Protein AF-A0A2R6NPE6-F1 (afdb_monomer_lite)

Secondary structure (DSSP, 8-state):
-HHHHHHTTPPPHHHHHHHHHHHHHHHHTTS-TTSHHHHTS-GGG---TTS-------------TT-HHHHHHHHHTT------TT-GGGSTTSSHHHH-TTTEEEE-----TTSHHHHHHHIIIIIHHHHHHHHH-------EEEEEEEEEEEEEEETTEEEEEEEEEEEEEEE--SSSPEEEEEEEEEEES--HHHHHHHHHHHHHHHHHHHSTTT--EEEEEES-HHHHHHHHS--S-TTHHHHHHHHHHHHHHHHH-TT-EEEEEE--TTSS-HHHHHHHHHHHHGGGSPPPHHHHHHHHHHHHHHHS-PPPPTHHHHHHHTPPPPP-------PPP-

Sequence (342 aa):
MRALNALAGLPPIKERCRHLMNKAALRICKLPDSYPIRAVLPDYWTVNQVSEALPFQSVLFRKPDNTPIRHIERVGRSSNEDFARLHPENQPGDQLLEEFPDRSKFCLLHLPKSKKEEFEHWYENIFVPKLCSLTWGFEGKEGIYIVFIDRSAKKTVRPDKPTRYRSSSSYLILKQSLENNRHVKHATSASGKATSYDAEVMVIAAGIKNAIRACSTDLRELHVFADNQTALQNIVEPGCYSGQMFTLLVIKDLQRFLCESPEHSITLHWCPAHVGIPQNEFIDQLAKSRKDAPLTTGHLRLLLRCQWQTSTKPSTPRQAIWEKAGYARPAASHSHTWQRAH

Foldseek 3Di:
DVVVCVVVVHPDPVVVVVVVLLVVLQCVLADDCPDPLNLPADPVSDPDPPDDSPDPPPPPDPDPCPDSSNSSNVSNVVDPDHFPAVPVCLDPCNFPCNVCVPFEAEALDADDVVPVVRRVCCCVPPVVVVVCCLWQNDDPQWAEKEKEKDKDKDWDDDPPDPIAIKMKIKMWMWGHDNPGTHTQDMDMFTPGRDDRLLNRLQNQLVRLLCCCVSRVVTHQEYEYEDQDSVSSVCLRNPHGDDNSLSSVNSVVSQVVQCLVDVSHHYYYHNDHPPPPPVNNVVRVVVRVVCRPPDGDPVVVVVVVVSVVVVVDDDPDPPVVSCVVSVDDDDPPDDDDDDDDDD

Radius of gyration: 23.86 Å; chains: 1; bounding box: 68×52×70 Å

InterPro domains:
  IPR002156 Ribonuclease H domain [PF00075] (189-289)
  IPR002156 Ribonuclease H domain [PS50879] (158-292)
  IPR012337 Ribonuclease H-like superfamily [SSF53098] (180-293)
  IPR036397 Ribonuclease H superfamily [G3DSA:3.30.420.10] (140-289)

Structure (mmCIF, N/CA/C/O backbone):
data_AF-A0A2R6NPE6-F1
#
_entry.id   AF-A0A2R6NPE6-F1
#
loop_
_atom_site.group_PDB
_atom_site.id
_atom_site.type_symbol
_atom_site.label_atom_id
_atom_site.label_alt_id
_atom_site.label_comp_id
_atom_site.label_asym_id
_atom_site.label_entity_id
_atom_site.label_seq_id
_atom_site.pdbx_PDB_ins_code
_atom_site.Cartn_x
_atom_site.Cartn_y
_atom_site.Cartn_z
_atom_site.occupancy
_atom_site.B_iso_or_equiv
_atom_site.auth_seq_id
_atom_site.auth_comp_id
_atom_site.auth_asym_id
_atom_site.auth_atom_id
_atom_site.pdbx_PDB_model_num
ATOM 1 N N . MET A 1 1 ? 32.049 16.491 -31.472 1.00 50.56 1 MET A N 1
ATOM 2 C CA . MET A 1 1 ? 30.700 16.072 -31.006 1.00 50.56 1 MET A CA 1
ATOM 3 C C . MET A 1 1 ? 30.650 15.371 -29.641 1.00 50.56 1 MET A C 1
ATOM 5 O O . MET A 1 1 ? 29.702 15.625 -28.915 1.00 50.56 1 MET A O 1
ATOM 9 N N . ARG A 1 2 ? 31.607 14.512 -29.236 1.00 48.31 2 ARG A N 1
ATOM 10 C CA . ARG A 1 2 ? 31.536 13.832 -27.915 1.00 48.31 2 ARG A CA 1
ATOM 11 C C . ARG A 1 2 ? 31.674 14.774 -26.704 1.00 48.31 2 ARG A C 1
ATOM 13 O O . ARG A 1 2 ? 30.988 14.561 -25.715 1.00 48.31 2 ARG A O 1
ATOM 20 N N . ALA A 1 3 ? 32.489 15.827 -26.809 1.00 49.50 3 ALA A N 1
ATOM 21 C CA . ALA A 1 3 ? 32.691 16.807 -25.735 1.00 49.50 3 ALA A CA 1
ATOM 22 C C . ALA A 1 3 ? 31.474 17.730 -25.498 1.00 49.50 3 ALA A C 1
ATOM 24 O O . ALA A 1 3 ? 31.191 18.090 -24.362 1.00 49.50 3 ALA A O 1
ATOM 25 N N . LEU A 1 4 ? 30.705 18.048 -26.550 1.00 54.00 4 LEU A N 1
ATOM 26 C CA . LEU A 1 4 ? 29.534 18.933 -26.457 1.00 54.00 4 LEU A CA 1
ATOM 27 C C . LEU A 1 4 ? 28.352 18.264 -25.726 1.00 54.00 4 LEU A C 1
ATOM 29 O O . LEU A 1 4 ? 27.682 18.890 -24.914 1.00 54.00 4 LEU A O 1
ATOM 33 N N . ASN A 1 5 ? 28.133 16.965 -25.967 1.00 50.44 5 ASN A N 1
ATOM 34 C CA . ASN A 1 5 ? 27.053 16.203 -25.324 1.00 50.44 5 ASN A CA 1
ATOM 35 C C . ASN A 1 5 ? 27.277 16.015 -23.814 1.00 50.44 5 ASN A C 1
ATOM 37 O O . ASN A 1 5 ? 26.312 15.977 -23.055 1.00 50.44 5 ASN A O 1
ATOM 41 N N . ALA A 1 6 ? 28.540 15.930 -23.378 1.00 56.75 6 ALA A N 1
ATOM 42 C CA . ALA A 1 6 ? 28.892 15.833 -21.963 1.00 56.75 6 ALA A CA 1
ATOM 43 C C . ALA A 1 6 ? 28.606 17.142 -21.206 1.00 56.75 6 ALA A C 1
ATOM 45 O O . ALA A 1 6 ? 28.092 17.093 -20.093 1.00 56.75 6 ALA A O 1
ATOM 46 N N . LEU A 1 7 ? 28.861 18.298 -21.834 1.00 51.91 7 LEU A N 1
ATOM 47 C CA . LEU A 1 7 ? 28.549 19.623 -21.277 1.00 51.91 7 LEU A CA 1
ATOM 48 C C . LEU A 1 7 ? 27.037 19.883 -21.166 1.00 51.91 7 LEU A C 1
ATOM 50 O O . LEU A 1 7 ? 26.601 20.556 -20.241 1.00 51.91 7 LEU A O 1
ATOM 54 N N . ALA A 1 8 ? 26.232 19.306 -22.063 1.00 61.47 8 ALA A N 1
ATOM 55 C CA . ALA A 1 8 ? 24.771 19.431 -22.052 1.00 61.47 8 ALA A CA 1
ATOM 56 C C . ALA A 1 8 ? 24.053 18.417 -21.133 1.00 61.47 8 ALA A C 1
ATOM 58 O O . ALA A 1 8 ? 22.824 18.384 -21.100 1.00 61.47 8 ALA A O 1
ATOM 59 N N . GLY A 1 9 ? 24.784 17.533 -20.438 1.00 64.88 9 GLY A N 1
ATOM 60 C CA . GLY A 1 9 ? 24.193 16.476 -19.604 1.00 64.88 9 GLY A CA 1
ATOM 61 C C . GLY A 1 9 ? 23.383 15.426 -20.381 1.00 64.88 9 GLY A C 1
ATOM 62 O O . GLY A 1 9 ? 22.657 14.631 -19.781 1.00 64.88 9 GLY A O 1
ATOM 63 N N . LEU A 1 10 ? 23.490 15.397 -21.715 1.00 67.69 10 LEU A N 1
ATOM 64 C CA . LEU A 1 10 ? 22.744 14.469 -22.558 1.00 67.69 10 LEU A CA 1
ATOM 65 C C . LEU A 1 10 ? 23.525 13.156 -22.699 1.00 67.69 10 LEU A C 1
ATOM 67 O O . LEU A 1 10 ? 24.669 13.166 -23.169 1.00 67.69 10 LEU A O 1
ATOM 71 N N . PRO A 1 11 ? 22.932 11.999 -22.344 1.00 70.00 11 PRO A N 1
ATOM 72 C CA . PRO A 1 11 ? 23.608 10.727 -22.533 1.00 70.00 11 PRO A CA 1
ATOM 73 C C . PRO A 1 11 ? 23.899 10.513 -24.027 1.00 70.00 11 PRO A C 1
ATOM 75 O O . PRO A 1 11 ? 23.083 10.903 -24.871 1.00 70.00 11 PRO A O 1
ATOM 78 N N . PRO A 1 12 ? 25.022 9.859 -24.384 1.00 83.62 12 PRO A N 1
ATOM 79 C CA . PRO A 1 12 ? 25.317 9.524 -25.771 1.00 83.62 12 PRO A CA 1
ATOM 80 C C . PRO A 1 12 ? 24.119 8.833 -26.433 1.00 83.62 12 PRO A C 1
ATOM 82 O O . PRO A 1 12 ? 23.502 7.956 -25.827 1.00 83.62 12 PRO A O 1
ATOM 85 N N . ILE A 1 13 ? 23.805 9.186 -27.684 1.00 81.38 13 ILE A N 1
ATOM 86 C CA . ILE A 1 13 ? 22.625 8.671 -28.409 1.00 81.38 13 ILE A CA 1
ATOM 87 C C . ILE A 1 13 ? 22.550 7.140 -28.341 1.00 81.38 13 ILE A C 1
ATOM 89 O O . ILE A 1 13 ? 21.495 6.588 -28.048 1.00 81.38 13 ILE A O 1
ATOM 93 N N . LYS A 1 14 ? 23.689 6.455 -28.501 1.00 78.44 14 LYS A N 1
ATOM 94 C CA . LYS A 1 14 ? 23.793 4.993 -28.384 1.00 78.44 14 LYS A CA 1
ATOM 95 C C . LYS A 1 14 ? 23.287 4.466 -27.036 1.00 78.44 14 LYS A C 1
ATOM 97 O O . LYS A 1 14 ? 22.573 3.468 -26.998 1.00 78.44 14 LYS A O 1
ATOM 102 N N . GLU A 1 15 ? 23.623 5.143 -25.942 1.00 77.94 15 GLU A N 1
ATOM 103 C CA . GLU A 1 15 ? 23.184 4.772 -24.596 1.00 77.94 15 GLU A CA 1
ATOM 104 C C . GLU A 1 15 ? 21.700 5.039 -24.383 1.00 77.94 15 GLU A C 1
ATOM 106 O O . GLU A 1 15 ? 20.990 4.213 -23.807 1.00 77.94 15 GLU A O 1
ATOM 111 N N . ARG A 1 16 ? 21.202 6.151 -24.930 1.00 79.25 16 ARG A N 1
ATOM 112 C CA . ARG A 1 16 ? 19.774 6.466 -24.915 1.00 79.25 16 ARG A CA 1
ATOM 113 C C . ARG A 1 16 ? 18.964 5.436 -25.707 1.00 79.25 16 ARG A C 1
ATOM 115 O O . ARG A 1 16 ? 17.967 4.939 -25.190 1.00 79.25 16 ARG A O 1
ATOM 122 N N . CYS A 1 17 ? 19.404 5.067 -26.909 1.00 80.06 17 CYS A N 1
ATOM 123 C CA . CYS A 1 17 ? 18.775 4.025 -27.722 1.00 80.06 17 CYS A CA 1
ATOM 124 C C . CYS A 1 17 ? 18.785 2.676 -26.997 1.00 80.06 17 CYS A C 1
ATOM 126 O O . CYS A 1 17 ? 17.741 2.040 -26.885 1.00 80.06 17 CYS A O 1
ATOM 128 N N . ARG A 1 18 ? 19.927 2.276 -26.421 1.00 80.38 18 ARG A N 1
ATOM 129 C CA . ARG A 1 18 ? 20.046 1.044 -25.627 1.00 80.38 18 ARG A CA 1
ATOM 130 C C . ARG A 1 18 ? 19.077 1.026 -24.442 1.00 80.38 18 ARG A C 1
ATOM 132 O O . ARG A 1 18 ? 18.396 0.029 -24.218 1.00 80.38 18 ARG A O 1
ATOM 139 N N . HIS A 1 19 ? 18.969 2.136 -23.713 1.00 80.12 19 HIS A N 1
ATOM 140 C CA . HIS A 1 19 ? 18.027 2.285 -22.601 1.00 80.12 19 HIS A CA 1
ATOM 141 C C . HIS A 1 19 ? 16.567 2.175 -23.046 1.00 80.12 19 HIS A C 1
ATOM 143 O O . HIS A 1 19 ? 15.782 1.464 -22.419 1.00 80.12 19 HIS A O 1
ATOM 149 N N . LEU A 1 20 ? 16.197 2.844 -24.142 1.00 82.50 20 LEU A N 1
ATOM 150 C CA . LEU A 1 20 ? 14.846 2.774 -24.702 1.00 82.50 20 LEU A CA 1
ATOM 151 C C . LEU A 1 20 ? 14.508 1.361 -25.194 1.00 82.50 20 LEU A C 1
ATOM 153 O O . LEU A 1 20 ? 13.418 0.874 -24.904 1.00 82.50 20 LEU A O 1
ATOM 157 N N . MET A 1 21 ? 15.449 0.677 -25.852 1.00 82.56 21 MET A N 1
ATOM 158 C CA . MET A 1 21 ? 15.285 -0.715 -26.283 1.00 82.56 21 MET A CA 1
ATOM 159 C C . MET A 1 21 ? 15.105 -1.662 -25.095 1.00 82.56 21 MET A C 1
ATOM 161 O O . MET A 1 21 ? 14.217 -2.509 -25.122 1.00 82.56 21 MET A O 1
ATOM 165 N N . ASN A 1 22 ? 15.888 -1.496 -24.024 1.00 83.31 22 ASN A N 1
ATOM 166 C CA . ASN A 1 22 ? 15.728 -2.293 -22.806 1.00 83.31 22 ASN A CA 1
ATOM 167 C C . ASN A 1 22 ? 14.377 -2.028 -22.129 1.00 83.31 22 ASN A C 1
ATOM 169 O O . ASN A 1 22 ? 13.705 -2.966 -21.710 1.00 83.31 22 ASN A O 1
ATOM 173 N N . LYS A 1 23 ? 13.939 -0.764 -22.064 1.00 81.06 23 LYS A N 1
ATOM 174 C CA . LYS A 1 23 ? 12.603 -0.418 -21.557 1.00 81.06 23 LYS A CA 1
ATOM 175 C C . LYS A 1 23 ? 11.493 -1.044 -22.398 1.00 81.06 23 LYS A C 1
ATOM 177 O O . LYS A 1 23 ? 10.539 -1.558 -21.828 1.00 81.06 23 LYS A O 1
ATOM 182 N N . ALA A 1 24 ? 11.602 -0.995 -23.725 1.00 82.75 24 ALA A N 1
ATOM 183 C CA . ALA A 1 24 ? 10.631 -1.611 -24.624 1.00 82.75 24 ALA A CA 1
ATOM 184 C C . ALA A 1 24 ? 10.582 -3.135 -24.429 1.00 82.75 24 ALA A C 1
ATOM 186 O O . ALA A 1 24 ? 9.497 -3.684 -24.264 1.00 82.75 24 ALA A O 1
ATOM 187 N N . ALA A 1 25 ? 11.743 -3.790 -24.337 1.00 82.62 25 ALA A N 1
ATOM 188 C CA . ALA A 1 25 ? 11.851 -5.222 -24.068 1.00 82.62 25 ALA A CA 1
ATOM 189 C C . ALA A 1 25 ? 11.166 -5.633 -22.757 1.00 82.62 25 ALA A C 1
ATOM 191 O O . ALA A 1 25 ? 10.362 -6.558 -22.748 1.00 82.62 25 ALA A O 1
ATOM 192 N N . LEU A 1 26 ? 11.415 -4.905 -21.665 1.00 78.38 26 LEU A N 1
ATOM 193 C CA . LEU A 1 26 ? 10.784 -5.182 -20.368 1.00 78.38 26 LEU A CA 1
ATOM 194 C C . LEU A 1 26 ? 9.278 -4.875 -20.360 1.00 78.38 26 LEU A C 1
ATOM 196 O O . LEU A 1 26 ? 8.517 -5.511 -19.640 1.00 78.38 26 LEU A O 1
ATOM 200 N N . ARG A 1 27 ? 8.812 -3.912 -21.166 1.00 79.88 27 ARG A N 1
ATOM 201 C CA . ARG A 1 27 ? 7.377 -3.605 -21.297 1.00 79.88 27 ARG A CA 1
ATOM 202 C C . ARG A 1 27 ? 6.605 -4.687 -22.039 1.00 79.88 27 ARG A C 1
ATOM 204 O O . ARG A 1 27 ? 5.402 -4.787 -21.832 1.00 79.88 27 ARG A O 1
ATOM 211 N N . ILE A 1 28 ? 7.265 -5.507 -22.855 1.00 79.25 28 ILE A N 1
ATOM 212 C CA . ILE A 1 28 ? 6.602 -6.616 -23.551 1.00 79.25 28 ILE A CA 1
ATOM 213 C C . ILE A 1 28 ? 6.092 -7.665 -22.559 1.00 79.25 28 ILE A C 1
ATOM 215 O O . ILE A 1 28 ? 5.021 -8.223 -22.783 1.00 79.25 28 ILE A O 1
ATOM 219 N N . CYS A 1 29 ? 6.737 -7.804 -21.393 1.00 74.38 29 CYS A N 1
ATOM 220 C CA . CYS A 1 29 ? 6.212 -8.578 -20.265 1.00 74.38 29 CYS A CA 1
ATOM 221 C C . CYS A 1 29 ? 4.844 -8.080 -19.769 1.00 74.38 29 CYS A C 1
ATOM 223 O O . CYS A 1 29 ? 4.183 -8.799 -19.039 1.00 74.38 29 CYS A O 1
ATOM 225 N N . LYS A 1 30 ? 4.377 -6.884 -20.143 1.00 75.50 30 LYS A N 1
ATOM 226 C CA . LYS A 1 30 ? 3.057 -6.357 -19.756 1.00 75.50 30 LYS A CA 1
ATOM 227 C C . LYS A 1 30 ? 1.990 -6.524 -20.835 1.00 75.50 30 LYS A C 1
ATOM 229 O O . LYS A 1 30 ? 0.816 -6.345 -20.538 1.00 75.50 30 LYS A O 1
ATOM 234 N N . LEU A 1 31 ? 2.364 -6.873 -22.065 1.00 76.12 31 LEU A N 1
ATOM 235 C CA . LEU A 1 31 ? 1.424 -6.991 -23.184 1.00 76.12 31 LEU A CA 1
ATOM 236 C C . LEU A 1 31 ? 0.662 -8.321 -23.121 1.00 76.12 31 LEU A C 1
ATOM 238 O O . LEU A 1 31 ? 1.273 -9.310 -22.720 1.00 76.12 31 LEU A O 1
ATOM 242 N N . PRO A 1 32 ? -0.623 -8.387 -23.520 1.00 72.44 32 PRO A N 1
ATOM 243 C CA . PRO A 1 32 ? -1.382 -9.640 -23.589 1.00 72.44 32 PRO A CA 1
ATOM 244 C C . PRO A 1 32 ? -0.694 -10.714 -24.440 1.00 72.44 32 PRO A C 1
ATOM 246 O O . PRO A 1 32 ? 0.067 -10.392 -25.351 1.00 72.44 32 PRO A O 1
ATOM 249 N N . ASP A 1 33 ? -0.982 -11.987 -24.161 1.00 69.38 33 ASP A N 1
ATOM 250 C CA . ASP A 1 33 ? -0.420 -13.131 -24.899 1.00 69.38 33 ASP A CA 1
ATOM 251 C C . ASP A 1 33 ? -0.782 -13.061 -26.397 1.00 69.38 33 ASP A C 1
ATOM 253 O O . ASP A 1 33 ? 0.041 -13.381 -27.247 1.00 69.38 33 ASP A O 1
ATOM 257 N N . SER A 1 34 ? -1.967 -12.530 -26.723 1.00 68.50 34 SER A N 1
ATOM 258 C CA . SER A 1 34 ? -2.447 -12.303 -28.093 1.00 68.50 34 SER A CA 1
ATOM 259 C C . SER A 1 34 ? -1.783 -11.127 -28.819 1.00 68.50 34 SER A C 1
ATOM 261 O O . SER A 1 34 ? -2.042 -10.905 -30.002 1.00 68.50 34 SER A O 1
ATOM 263 N N . TYR A 1 35 ? -0.942 -10.335 -28.145 1.00 75.31 35 TYR A N 1
ATOM 264 C CA . TYR A 1 35 ? -0.320 -9.174 -28.770 1.00 75.31 35 TYR A CA 1
ATOM 265 C C . TYR A 1 35 ? 0.694 -9.611 -29.845 1.00 75.31 35 TYR A C 1
ATOM 267 O O . TYR A 1 35 ? 1.565 -10.427 -29.535 1.00 75.31 35 TYR A O 1
ATOM 275 N N . PRO A 1 36 ? 0.692 -9.033 -31.066 1.00 74.69 36 PRO A N 1
ATOM 276 C CA . PRO A 1 36 ? 1.498 -9.535 -32.186 1.00 74.69 36 PRO A CA 1
ATOM 277 C C . PRO A 1 36 ? 2.998 -9.663 -31.897 1.00 74.69 36 PRO A C 1
ATOM 279 O O . PRO A 1 36 ? 3.627 -10.640 -32.285 1.00 74.69 36 PRO A O 1
ATOM 282 N N . ILE A 1 37 ? 3.591 -8.710 -31.165 1.00 75.88 37 ILE A N 1
ATOM 283 C CA . ILE A 1 37 ? 5.018 -8.789 -30.803 1.00 75.88 37 ILE A CA 1
ATOM 284 C C . ILE A 1 37 ? 5.284 -9.951 -29.841 1.00 75.88 37 ILE A C 1
ATOM 286 O O . ILE A 1 37 ? 6.346 -10.561 -29.914 1.00 75.88 37 ILE A O 1
ATOM 290 N N . ARG A 1 38 ? 4.336 -10.266 -28.952 1.00 72.31 38 ARG A N 1
ATOM 291 C CA . ARG A 1 38 ? 4.477 -11.354 -27.986 1.00 72.31 38 ARG A CA 1
ATOM 292 C C . ARG A 1 38 ? 4.208 -12.717 -28.619 1.00 72.31 38 ARG A C 1
ATOM 294 O O . ARG A 1 38 ? 4.952 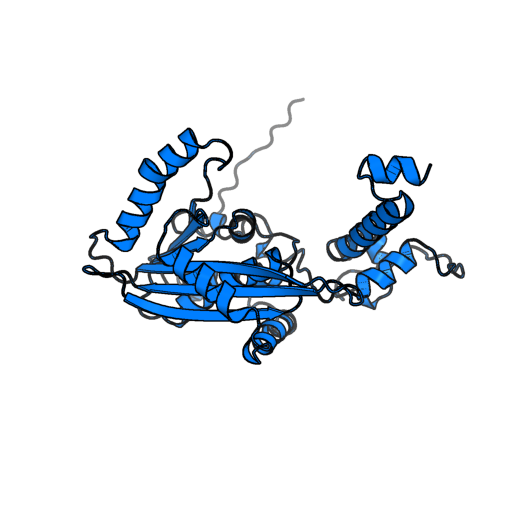-13.642 -28.330 1.00 72.31 38 ARG A O 1
ATOM 301 N N . ALA A 1 39 ? 3.255 -12.800 -29.545 1.00 69.81 39 ALA A N 1
ATOM 302 C CA . ALA A 1 39 ? 2.965 -14.005 -30.323 1.00 69.81 39 ALA A CA 1
ATOM 303 C C . ALA A 1 39 ? 4.146 -14.478 -31.197 1.00 69.81 39 ALA A C 1
ATOM 305 O O . ALA A 1 39 ? 4.232 -15.647 -31.548 1.00 69.81 39 ALA A O 1
ATOM 306 N N . VAL A 1 40 ? 5.070 -13.577 -31.555 1.00 73.44 40 VAL A N 1
ATOM 307 C CA . VAL A 1 40 ? 6.272 -13.899 -32.353 1.00 73.44 40 VAL A CA 1
ATOM 308 C C . VAL A 1 40 ? 7.467 -14.323 -31.477 1.00 73.44 40 VAL A C 1
ATOM 310 O O . VAL A 1 40 ? 8.497 -14.760 -32.004 1.00 73.44 40 VAL A O 1
ATOM 313 N N . LEU A 1 41 ? 7.372 -14.182 -30.149 1.00 74.12 41 LEU A N 1
ATOM 314 C CA . LEU A 1 41 ? 8.407 -14.636 -29.216 1.00 74.12 41 LEU A CA 1
ATOM 315 C C . LEU A 1 41 ? 8.249 -16.139 -28.913 1.00 74.12 41 LEU A C 1
ATOM 317 O O . LEU A 1 41 ? 7.133 -16.642 -28.955 1.00 74.12 41 LEU A O 1
ATOM 321 N N . PRO A 1 42 ? 9.342 -16.867 -28.604 1.00 68.12 42 PRO A N 1
ATOM 322 C CA . PRO A 1 42 ? 9.281 -18.313 -28.357 1.00 68.12 42 PRO A CA 1
ATOM 323 C C . PRO A 1 42 ? 8.392 -18.706 -27.169 1.00 68.12 42 PRO A C 1
ATOM 325 O O . PRO A 1 42 ? 8.280 -17.941 -26.211 1.00 68.12 42 PRO A O 1
ATOM 328 N N . ASP A 1 43 ? 7.891 -19.946 -27.182 1.00 57.44 43 ASP A N 1
ATOM 329 C CA . ASP A 1 43 ? 6.866 -20.510 -26.277 1.00 57.44 43 ASP A CA 1
ATOM 330 C C . ASP A 1 43 ? 7.114 -20.347 -24.766 1.00 57.44 43 ASP A C 1
ATOM 332 O O . ASP A 1 43 ? 6.180 -20.391 -23.972 1.00 57.44 43 ASP A O 1
ATOM 336 N N . TYR A 1 44 ? 8.353 -20.086 -24.339 1.00 55.50 44 TYR A N 1
ATOM 337 C CA . TYR A 1 44 ? 8.669 -19.740 -22.945 1.00 55.50 44 TYR A CA 1
ATOM 338 C C . TYR A 1 44 ? 7.969 -18.448 -22.464 1.00 55.50 44 TYR A C 1
ATOM 340 O O . TYR A 1 44 ? 7.873 -18.195 -21.267 1.00 55.50 44 TYR A O 1
ATOM 348 N N . TRP A 1 45 ? 7.490 -17.610 -23.388 1.00 58.88 45 TRP A N 1
ATOM 349 C CA . TRP A 1 45 ? 6.729 -16.391 -23.100 1.00 58.88 45 TRP A CA 1
ATOM 350 C C . TRP A 1 45 ? 5.222 -16.617 -22.915 1.00 58.88 45 TRP A C 1
ATOM 352 O O . TRP A 1 45 ? 4.511 -15.677 -22.533 1.00 58.88 45 TRP A O 1
ATOM 362 N N . THR A 1 46 ? 4.732 -17.827 -23.181 1.00 52.91 46 THR A N 1
ATOM 363 C CA . THR A 1 46 ? 3.317 -18.203 -23.153 1.00 52.91 46 THR A CA 1
ATOM 364 C C . THR A 1 46 ? 3.018 -18.883 -21.817 1.00 52.91 46 THR A C 1
ATOM 366 O O . THR A 1 46 ? 3.494 -19.983 -21.556 1.00 52.91 46 THR A O 1
ATOM 369 N N . VAL A 1 47 ? 2.248 -18.228 -20.941 1.00 46.00 47 VAL A N 1
ATOM 370 C CA . VAL A 1 47 ? 1.816 -18.823 -19.654 1.00 46.00 47 VAL A CA 1
ATOM 371 C C . VAL A 1 47 ? 0.373 -19.331 -19.738 1.00 46.00 47 VAL A C 1
ATOM 373 O O . VAL A 1 47 ? -0.109 -19.977 -18.814 1.00 46.00 47 VAL A O 1
ATOM 376 N N . ASN A 1 48 ? -0.326 -19.119 -20.857 1.00 40.72 48 ASN A N 1
ATOM 377 C CA . ASN A 1 48 ? -1.706 -19.561 -20.998 1.00 40.72 48 ASN A CA 1
ATOM 378 C C . ASN A 1 48 ? -1.880 -20.547 -22.162 1.00 40.72 48 ASN A C 1
ATOM 380 O O . ASN A 1 48 ? -1.818 -20.160 -23.324 1.00 40.72 48 ASN A O 1
ATOM 384 N N . GLN A 1 49 ? -2.142 -21.818 -21.837 1.00 43.16 49 GLN A N 1
ATOM 385 C CA . GLN A 1 49 ? -2.477 -22.879 -22.804 1.00 43.16 49 GLN A CA 1
ATOM 386 C C . GLN A 1 49 ? -3.871 -22.697 -23.442 1.00 43.16 49 GLN A C 1
ATOM 388 O O . GLN A 1 49 ? -4.258 -23.482 -24.299 1.00 43.16 49 GLN A O 1
ATOM 393 N N . VAL A 1 50 ? -4.638 -21.690 -23.005 1.00 41.38 50 VAL A N 1
ATOM 394 C CA . VAL A 1 50 ? -6.045 -21.478 -23.389 1.00 41.38 50 VAL A CA 1
ATOM 395 C C . VAL A 1 50 ? -6.197 -20.562 -24.614 1.00 41.38 50 VAL A C 1
ATOM 397 O O . VAL A 1 50 ? -7.243 -20.565 -25.255 1.00 41.38 50 VAL A O 1
ATOM 400 N N . SER A 1 51 ? -5.171 -19.787 -24.973 1.00 38.47 51 SER A N 1
ATOM 401 C CA . SER A 1 51 ? -5.217 -18.939 -26.169 1.00 38.47 51 SER A CA 1
ATOM 402 C C . SER A 1 51 ? -4.729 -19.720 -27.386 1.00 38.47 51 SER A C 1
ATOM 404 O O . SER A 1 51 ? -3.572 -20.138 -27.416 1.00 38.47 51 SER A O 1
ATOM 406 N N . GLU A 1 52 ? -5.574 -19.874 -28.409 1.00 42.25 52 GLU A N 1
ATOM 407 C CA . GLU A 1 52 ? -5.137 -20.375 -29.715 1.00 42.25 52 GLU A CA 1
ATOM 408 C C . GLU A 1 52 ? -4.017 -19.472 -30.250 1.00 42.25 52 GLU A C 1
ATOM 410 O O . GLU A 1 52 ? -4.200 -18.269 -30.464 1.00 42.25 52 GLU A O 1
ATOM 415 N N . ALA A 1 53 ? -2.827 -20.048 -30.428 1.00 42.72 53 ALA A N 1
ATOM 416 C CA . ALA A 1 53 ? -1.720 -19.367 -31.072 1.00 42.72 53 ALA A CA 1
ATOM 417 C C . ALA A 1 53 ? -2.112 -19.128 -32.531 1.00 42.72 53 ALA A C 1
ATOM 419 O O . ALA A 1 53 ? -2.021 -20.035 -33.353 1.00 42.72 53 ALA A O 1
ATOM 420 N N . LEU A 1 54 ? -2.572 -17.917 -32.858 1.00 45.06 54 LEU A N 1
ATOM 421 C CA . LEU A 1 54 ? -2.750 -17.523 -34.250 1.00 45.06 54 LEU A CA 1
ATOM 422 C C . LEU A 1 54 ? -1.377 -17.615 -34.924 1.00 45.06 54 LEU A C 1
ATOM 424 O O . LEU A 1 54 ? -0.468 -16.861 -34.551 1.00 45.06 54 LEU A O 1
ATOM 428 N N . PRO A 1 55 ? -1.186 -18.533 -35.887 1.00 40.38 55 PRO A N 1
ATOM 429 C CA . PRO A 1 55 ? 0.099 -18.703 -36.520 1.00 40.38 55 PRO A CA 1
ATOM 430 C C . PRO A 1 55 ? 0.276 -17.531 -37.477 1.00 40.38 55 PRO A C 1
ATOM 432 O O . PRO A 1 55 ? -0.120 -17.579 -38.640 1.00 40.38 55 PRO A O 1
ATOM 435 N N . PHE A 1 56 ? 0.902 -16.452 -37.009 1.00 45.06 56 PHE A N 1
ATOM 436 C CA . PHE A 1 56 ? 1.606 -15.592 -37.946 1.00 45.06 56 PHE A CA 1
ATOM 437 C C . PHE A 1 56 ? 2.626 -16.492 -38.635 1.00 45.06 56 PHE A C 1
ATOM 439 O O . PHE A 1 56 ? 3.501 -17.045 -37.966 1.00 45.06 56 PHE A O 1
ATOM 446 N N . GLN A 1 57 ? 2.474 -16.692 -39.948 1.00 43.97 57 GLN A N 1
ATOM 447 C CA . GLN A 1 57 ? 3.411 -17.465 -40.757 1.00 43.97 57 GLN A CA 1
ATOM 448 C C . GLN A 1 57 ? 4.802 -16.857 -40.583 1.00 43.97 57 GLN A C 1
ATOM 450 O O . GLN A 1 57 ? 5.169 -15.865 -41.215 1.00 43.97 57 GLN A O 1
ATOM 455 N N . SER A 1 58 ? 5.569 -17.421 -39.654 1.00 45.38 58 SER A N 1
ATOM 456 C CA . SER A 1 58 ? 6.938 -17.007 -39.438 1.00 45.38 58 SER A CA 1
ATOM 457 C C . SER A 1 58 ? 7.732 -17.551 -40.614 1.00 45.38 58 SER A C 1
ATOM 459 O O . SER A 1 58 ? 8.055 -18.733 -40.693 1.00 45.38 58 SER A O 1
ATOM 461 N N . VAL A 1 59 ? 7.986 -16.686 -41.593 1.00 45.31 59 VAL A N 1
ATOM 462 C CA . VAL A 1 59 ? 8.911 -17.014 -42.670 1.00 45.31 59 VAL A CA 1
ATOM 463 C C . VAL A 1 59 ? 10.246 -17.322 -41.997 1.00 45.31 59 VAL A C 1
ATOM 465 O O . VAL A 1 59 ? 10.767 -16.500 -41.232 1.00 45.31 59 VAL A O 1
ATOM 468 N N . LEU A 1 60 ? 10.741 -18.541 -42.212 1.00 44.72 60 LEU A N 1
ATOM 469 C CA . LEU A 1 60 ? 11.890 -19.136 -41.534 1.00 44.72 60 LEU A CA 1
ATOM 470 C C . LEU A 1 60 ? 13.203 -18.490 -42.010 1.00 44.72 60 LEU A C 1
ATOM 472 O O . LEU A 1 60 ? 14.097 -19.141 -42.539 1.00 44.72 60 LEU A O 1
ATOM 476 N N . PHE A 1 61 ? 13.336 -17.177 -41.859 1.00 45.97 61 PHE A N 1
ATOM 477 C CA . PHE A 1 61 ? 14.606 -16.505 -42.062 1.00 45.97 61 PHE A CA 1
ATOM 478 C C . PHE A 1 61 ? 15.522 -16.881 -40.898 1.00 45.97 61 PHE A C 1
ATOM 480 O O . PHE A 1 61 ? 15.131 -16.757 -39.734 1.00 45.97 61 PHE A O 1
ATOM 487 N N . ARG A 1 62 ? 16.761 -17.306 -41.186 1.00 47.75 62 ARG A N 1
ATOM 488 C CA . ARG A 1 62 ? 17.838 -17.306 -40.184 1.00 47.75 62 ARG A CA 1
ATOM 489 C C . ARG A 1 62 ? 17.970 -15.871 -39.671 1.00 47.75 62 ARG A C 1
ATOM 491 O O . ARG A 1 62 ? 18.597 -15.032 -40.311 1.00 47.75 62 ARG A O 1
ATOM 498 N N . LYS A 1 63 ? 17.298 -15.562 -38.558 1.00 51.78 63 LYS A N 1
ATOM 499 C CA . LYS A 1 63 ? 17.246 -14.202 -38.019 1.00 51.78 63 LYS A CA 1
ATOM 500 C C . LYS A 1 63 ? 18.656 -13.833 -37.542 1.00 51.78 63 LYS A C 1
ATOM 502 O O . LYS A 1 63 ? 19.196 -14.570 -36.713 1.00 51.78 63 LYS A O 1
ATOM 507 N N . PRO A 1 64 ? 19.256 -12.731 -38.022 1.00 58.47 64 PRO A N 1
ATOM 508 C CA . PRO A 1 64 ? 20.547 -12.279 -37.518 1.00 58.47 64 PRO A CA 1
ATOM 509 C C . PRO A 1 64 ? 20.481 -12.041 -35.999 1.00 58.47 64 PRO A C 1
ATOM 511 O O . PRO A 1 64 ? 19.444 -11.637 -35.461 1.00 58.47 64 PRO A O 1
ATOM 514 N N . ASP A 1 65 ? 21.594 -12.270 -35.297 1.00 58.75 65 ASP A N 1
ATOM 515 C CA . ASP A 1 65 ? 21.677 -12.209 -33.824 1.00 58.75 65 ASP A CA 1
ATOM 516 C C . ASP A 1 65 ? 21.285 -10.855 -33.211 1.00 58.75 65 ASP A C 1
ATOM 518 O O . ASP A 1 65 ? 20.969 -10.773 -32.021 1.00 58.75 65 ASP A O 1
ATOM 522 N N . ASN A 1 66 ? 21.253 -9.806 -34.036 1.00 67.25 66 ASN A N 1
ATOM 523 C CA . ASN A 1 66 ? 21.058 -8.415 -33.635 1.00 67.25 66 ASN A CA 1
ATOM 524 C C . ASN A 1 66 ? 19.681 -7.839 -34.012 1.00 67.25 66 ASN A C 1
ATOM 526 O O . ASN A 1 66 ? 19.522 -6.621 -34.079 1.00 67.25 66 ASN A O 1
ATOM 530 N N . THR A 1 67 ? 18.671 -8.677 -34.267 1.00 79.06 67 THR A N 1
ATOM 531 C CA . THR A 1 67 ? 17.305 -8.165 -34.477 1.00 79.06 67 THR A CA 1
ATOM 532 C C . THR A 1 67 ? 16.702 -7.607 -33.178 1.00 79.06 67 THR A C 1
ATOM 534 O O . THR A 1 67 ? 16.955 -8.153 -32.097 1.00 79.06 67 THR A O 1
ATOM 537 N N . PRO A 1 68 ? 15.837 -6.574 -33.253 1.00 77.56 68 PRO A N 1
ATOM 538 C CA . PRO A 1 68 ? 15.105 -6.071 -32.090 1.00 77.56 68 PRO A CA 1
ATOM 539 C C . PRO A 1 68 ? 14.336 -7.164 -31.338 1.00 77.56 68 PRO A C 1
ATOM 541 O O . PRO A 1 68 ? 14.311 -7.149 -30.114 1.00 77.56 68 PRO A O 1
ATOM 544 N N . ILE A 1 69 ? 13.780 -8.152 -32.050 1.00 78.12 69 ILE A N 1
ATOM 545 C CA . ILE A 1 69 ? 13.032 -9.277 -31.464 1.00 78.12 69 ILE A CA 1
ATOM 546 C C . ILE A 1 69 ? 13.940 -10.179 -30.613 1.00 78.12 69 ILE A C 1
ATOM 548 O O . ILE A 1 69 ? 13.576 -10.505 -29.488 1.00 78.12 69 ILE A O 1
ATOM 552 N N . ARG A 1 70 ? 15.149 -10.529 -31.082 1.00 77.94 70 ARG A N 1
ATOM 553 C CA . ARG A 1 70 ? 16.116 -11.294 -30.266 1.00 77.94 70 ARG A CA 1
ATOM 554 C C . ARG A 1 70 ? 16.628 -10.494 -29.070 1.00 77.94 70 ARG A C 1
ATOM 556 O O . ARG A 1 70 ? 16.879 -11.062 -28.008 1.00 77.94 70 ARG A O 1
ATOM 563 N N . HIS A 1 71 ? 16.784 -9.177 -29.221 1.00 81.69 71 HIS A N 1
ATOM 564 C CA . HIS A 1 71 ? 17.134 -8.299 -28.100 1.00 81.69 71 HIS A CA 1
ATOM 565 C C . HIS A 1 71 ? 16.025 -8.277 -27.043 1.00 81.69 71 HIS A C 1
ATOM 567 O O . HIS A 1 71 ? 16.307 -8.427 -25.856 1.00 81.69 71 HIS A O 1
ATOM 573 N N . ILE A 1 72 ? 14.770 -8.151 -27.483 1.00 82.56 72 ILE A N 1
ATOM 574 C CA . ILE A 1 72 ? 13.577 -8.237 -26.638 1.00 82.56 72 ILE A CA 1
ATOM 575 C C . ILE A 1 72 ? 13.537 -9.567 -25.895 1.00 82.56 72 ILE A C 1
ATOM 577 O O . ILE A 1 72 ? 13.399 -9.570 -24.678 1.00 82.56 72 ILE A O 1
ATOM 581 N N . GLU A 1 73 ? 13.698 -10.680 -26.607 1.00 79.31 73 GLU A N 1
ATOM 582 C CA . GLU A 1 73 ? 13.693 -12.018 -26.026 1.00 79.31 73 GLU A CA 1
ATOM 583 C C . GLU A 1 73 ? 14.766 -12.153 -24.935 1.00 79.31 73 GLU A C 1
ATOM 585 O O . GLU A 1 73 ? 14.478 -12.573 -23.815 1.00 79.31 73 GLU A O 1
ATOM 590 N N . ARG A 1 74 ? 16.003 -11.748 -25.240 1.00 81.19 74 ARG A N 1
ATOM 591 C CA . ARG A 1 74 ? 17.148 -11.853 -24.329 1.00 81.19 74 ARG A CA 1
ATOM 592 C C . ARG A 1 74 ? 16.973 -11.002 -23.076 1.00 81.19 74 ARG A C 1
ATOM 594 O O . ARG A 1 74 ? 17.205 -11.483 -21.972 1.00 81.19 74 ARG A O 1
ATOM 601 N N . VAL A 1 75 ? 16.603 -9.732 -23.244 1.00 80.12 75 VAL A N 1
ATOM 602 C CA . VAL A 1 75 ? 16.428 -8.802 -22.119 1.00 80.12 75 VAL A CA 1
ATOM 603 C C . VAL A 1 75 ? 15.179 -9.157 -21.326 1.00 80.12 75 VAL A C 1
ATOM 605 O O . VAL A 1 75 ? 15.200 -9.148 -20.101 1.00 80.12 75 VAL A O 1
ATOM 608 N N . GLY A 1 76 ? 14.104 -9.518 -22.007 1.00 74.38 76 GLY A N 1
ATOM 609 C CA . GLY A 1 76 ? 12.846 -9.890 -21.394 1.00 74.38 76 GLY A CA 1
ATOM 610 C C . GLY A 1 76 ? 12.945 -11.122 -20.489 1.00 74.38 76 GLY A C 1
ATOM 611 O O . GLY A 1 76 ? 12.432 -11.088 -19.376 1.00 74.38 76 GLY A O 1
ATOM 612 N N . ARG A 1 77 ? 13.727 -12.139 -20.888 1.00 72.75 77 ARG A N 1
ATOM 613 C CA . ARG A 1 77 ? 14.052 -13.316 -20.051 1.00 72.75 77 ARG A CA 1
ATOM 614 C C . ARG A 1 77 ? 14.769 -12.974 -18.740 1.00 72.75 77 ARG A C 1
ATOM 616 O O . ARG A 1 77 ? 14.822 -13.811 -17.849 1.00 72.75 77 ARG A O 1
ATOM 623 N N . SER A 1 78 ? 15.360 -11.782 -18.619 1.00 70.56 78 SER A N 1
ATOM 624 C CA . SER A 1 78 ? 15.997 -11.355 -17.365 1.00 70.56 78 SER A CA 1
ATOM 625 C C . SER A 1 78 ? 14.994 -10.871 -16.311 1.00 70.56 78 SER A C 1
ATOM 627 O O . SER A 1 78 ? 15.368 -10.716 -15.147 1.00 70.56 78 SER A O 1
ATOM 629 N N . SER A 1 79 ? 13.734 -10.640 -16.700 1.00 70.81 79 SER A N 1
ATOM 630 C CA . SER A 1 79 ? 12.647 -10.350 -15.769 1.00 70.81 79 SER A CA 1
ATOM 631 C C . SER A 1 79 ? 12.090 -11.650 -15.197 1.00 70.81 79 SER A C 1
ATOM 633 O O . SER A 1 79 ? 11.615 -12.501 -15.940 1.00 70.81 79 SER A O 1
ATOM 635 N N . ASN A 1 80 ? 12.099 -11.771 -13.870 1.00 67.62 80 ASN A N 1
ATOM 636 C CA . ASN A 1 80 ? 11.446 -12.869 -13.143 1.00 67.62 80 ASN A CA 1
ATOM 637 C C . ASN A 1 80 ? 10.039 -12.489 -12.654 1.00 67.62 80 ASN A C 1
ATOM 639 O O . ASN A 1 80 ? 9.443 -13.209 -11.854 1.00 67.62 80 ASN A O 1
ATOM 643 N N . GLU A 1 81 ? 9.554 -11.317 -13.055 1.00 69.19 81 GLU A N 1
ATOM 644 C CA . GLU A 1 81 ? 8.249 -10.816 -12.657 1.00 69.19 81 GLU A CA 1
ATOM 645 C C . GLU A 1 81 ? 7.155 -11.341 -13.587 1.00 69.19 81 GLU A C 1
ATOM 647 O O . GLU A 1 81 ? 7.297 -11.288 -14.811 1.00 69.19 81 GLU A O 1
ATOM 652 N N . ASP A 1 82 ? 6.069 -11.818 -12.983 1.00 70.62 82 ASP A N 1
ATOM 653 C CA . ASP A 1 82 ? 4.870 -12.270 -13.679 1.00 70.62 82 ASP A CA 1
ATOM 654 C C . ASP A 1 82 ? 3.737 -11.250 -13.505 1.00 70.62 82 ASP A C 1
ATOM 656 O O . ASP A 1 82 ? 3.562 -10.674 -12.427 1.00 70.62 82 ASP A O 1
ATOM 660 N N . PHE A 1 83 ? 2.972 -11.035 -14.575 1.00 74.50 83 PHE A N 1
ATOM 661 C CA . PHE A 1 83 ? 1.914 -10.031 -14.644 1.00 74.50 83 PHE A CA 1
ATOM 662 C C . PHE A 1 83 ? 0.577 -10.694 -14.968 1.00 74.50 83 PHE A C 1
ATOM 664 O O . PHE A 1 83 ? 0.325 -11.121 -16.102 1.00 74.50 83 PHE A O 1
ATOM 671 N N . ALA A 1 84 ? -0.321 -10.716 -13.985 1.00 74.81 84 ALA A N 1
ATOM 672 C CA . ALA A 1 84 ? -1.674 -11.230 -14.141 1.00 74.81 84 ALA A CA 1
ATOM 673 C C . ALA A 1 84 ? -2.570 -10.146 -14.766 1.00 74.81 84 ALA A C 1
ATOM 675 O O . ALA A 1 84 ? -3.286 -9.421 -14.083 1.00 74.81 84 ALA A O 1
ATOM 676 N N . ARG A 1 85 ? -2.489 -9.990 -16.091 1.00 70.31 85 ARG A N 1
ATOM 677 C CA . ARG A 1 85 ? -3.134 -8.886 -16.838 1.00 70.31 85 ARG A CA 1
ATOM 678 C C . ARG A 1 85 ? -4.655 -8.915 -16.751 1.00 70.31 85 ARG A C 1
ATOM 680 O O . ARG A 1 85 ? -5.267 -7.908 -16.426 1.00 70.31 85 ARG A O 1
ATOM 687 N N . LEU A 1 86 ? -5.232 -10.087 -17.004 1.00 71.75 86 LEU A N 1
ATOM 688 C CA . LEU A 1 86 ? -6.675 -10.337 -16.975 1.00 71.75 86 LEU A CA 1
ATOM 689 C C . LEU A 1 86 ? -7.145 -10.815 -15.595 1.00 71.75 86 LEU A C 1
ATOM 691 O O . LEU A 1 86 ? -8.156 -11.505 -15.497 1.00 71.75 86 LEU A O 1
ATOM 695 N N . HIS A 1 87 ? -6.382 -10.515 -14.538 1.00 76.25 87 HIS A N 1
ATOM 696 C CA . HIS A 1 87 ? -6.790 -10.878 -13.189 1.00 76.25 87 HIS A CA 1
ATOM 697 C C . HIS A 1 87 ? -8.154 -10.238 -12.886 1.00 76.25 87 HIS A C 1
ATOM 699 O O . HIS A 1 87 ? -8.315 -9.059 -13.207 1.00 76.25 87 HIS A O 1
ATOM 705 N N . PRO A 1 88 ? -9.111 -10.968 -12.284 1.00 74.25 88 PRO A N 1
ATOM 706 C CA . PRO A 1 88 ? -10.446 -10.438 -12.002 1.00 74.25 88 PRO A CA 1
ATOM 707 C C . PRO A 1 88 ? -10.408 -9.108 -11.244 1.00 74.25 88 PRO A C 1
ATOM 709 O O . PRO A 1 88 ? -11.074 -8.168 -11.635 1.00 74.25 88 PRO A O 1
ATOM 712 N N . GLU A 1 89 ? -9.511 -8.981 -10.265 1.00 77.81 89 GLU A N 1
ATOM 713 C CA . GLU A 1 89 ? -9.321 -7.740 -9.487 1.00 77.81 89 GLU A CA 1
ATOM 714 C C . GLU A 1 89 ? -8.894 -6.514 -10.318 1.00 77.81 89 GLU A C 1
ATOM 716 O O . GLU A 1 89 ? -9.019 -5.393 -9.847 1.00 77.81 89 GLU A O 1
ATOM 721 N N . ASN A 1 90 ? -8.374 -6.698 -11.539 1.00 74.19 90 ASN A N 1
ATOM 722 C CA . ASN A 1 90 ? -8.056 -5.585 -12.444 1.00 74.19 90 ASN A CA 1
ATOM 723 C C . ASN A 1 90 ? -9.250 -5.191 -13.335 1.00 74.19 90 ASN A C 1
ATOM 725 O O . ASN A 1 90 ? -9.121 -4.275 -14.149 1.00 74.19 90 ASN A O 1
ATOM 729 N N . GLN A 1 91 ? -10.368 -5.921 -13.279 1.00 72.25 91 GLN A N 1
ATOM 730 C CA . GLN A 1 91 ? -11.546 -5.630 -14.089 1.00 72.25 91 GLN A CA 1
ATOM 731 C C . GLN A 1 91 ? -12.381 -4.531 -13.416 1.00 72.25 91 GLN A C 1
ATOM 733 O O . GLN A 1 91 ? -12.561 -4.568 -12.197 1.00 72.25 91 GLN A O 1
ATOM 738 N N . PRO A 1 92 ? -12.909 -3.559 -14.182 1.00 70.38 92 PRO A N 1
ATOM 739 C CA . PRO A 1 92 ? -13.938 -2.654 -13.673 1.00 70.38 92 PRO A CA 1
ATOM 740 C C . PRO A 1 92 ? -15.111 -3.460 -13.094 1.00 70.38 92 PRO A C 1
ATOM 742 O O . PRO A 1 92 ? -15.492 -4.478 -13.675 1.00 70.38 92 PRO A O 1
ATOM 745 N N . GLY A 1 93 ? -15.668 -3.034 -11.965 1.00 66.88 93 GLY A N 1
ATOM 746 C CA . GLY A 1 93 ? -16.722 -3.747 -11.228 1.00 66.88 93 GLY A CA 1
ATOM 747 C C . GLY A 1 93 ? -16.220 -4.632 -10.087 1.00 66.88 93 GLY A C 1
ATOM 748 O O . GLY A 1 93 ? -16.944 -4.851 -9.121 1.00 66.88 93 GLY A O 1
ATOM 749 N N . ASP A 1 94 ? -14.984 -5.124 -10.181 1.00 66.81 94 ASP A N 1
ATOM 750 C CA . ASP A 1 94 ? -14.379 -6.043 -9.207 1.00 66.81 94 ASP A CA 1
ATOM 751 C C . ASP A 1 94 ? -13.360 -5.342 -8.287 1.00 66.81 94 ASP A C 1
ATOM 753 O O . ASP A 1 94 ? -12.717 -5.983 -7.458 1.00 66.81 94 ASP A O 1
ATOM 757 N N . GLN A 1 95 ? -13.179 -4.028 -8.435 1.00 79.31 95 GLN A N 1
ATOM 758 C CA . GLN A 1 95 ? -12.231 -3.264 -7.628 1.00 79.31 95 GLN A CA 1
ATOM 759 C C . GLN A 1 95 ? -12.756 -3.054 -6.204 1.00 79.31 95 GLN A C 1
ATOM 761 O O . GLN A 1 95 ? -13.955 -2.893 -5.978 1.00 79.31 95 GLN A O 1
ATOM 766 N N . LEU A 1 96 ? -11.839 -2.959 -5.236 1.00 81.00 96 LEU A N 1
ATOM 767 C CA . LEU A 1 96 ? -12.162 -2.821 -3.809 1.00 81.00 96 LEU A CA 1
ATOM 768 C C . LEU A 1 96 ? -13.104 -1.636 -3.511 1.00 81.00 96 LEU A C 1
ATOM 770 O O . LEU A 1 96 ? -13.954 -1.724 -2.627 1.00 81.00 96 LEU A O 1
ATOM 774 N N . LEU A 1 97 ? -12.955 -0.532 -4.252 1.00 80.31 97 LEU A N 1
ATOM 775 C CA . LEU A 1 97 ? -13.818 0.647 -4.142 1.00 80.31 97 LEU A CA 1
ATOM 776 C C . LEU A 1 97 ? -15.231 0.432 -4.676 1.00 80.31 97 LEU A C 1
ATOM 778 O O . LEU A 1 97 ? -16.171 1.025 -4.156 1.00 80.31 97 LEU A O 1
ATOM 782 N N . GLU A 1 98 ? -15.371 -0.373 -5.722 1.00 83.75 98 GLU A N 1
ATOM 783 C CA . GLU A 1 98 ? -16.661 -0.645 -6.350 1.00 83.75 98 GLU A CA 1
ATOM 784 C C . GLU A 1 98 ? -17.447 -1.676 -5.532 1.00 83.75 98 GLU A C 1
ATOM 786 O O . GLU A 1 98 ? -18.659 -1.548 -5.370 1.00 83.75 98 GLU A O 1
ATOM 791 N N . GLU A 1 99 ? -16.750 -2.654 -4.947 1.00 83.69 99 GLU A N 1
ATOM 792 C CA . GLU A 1 99 ? -17.355 -3.693 -4.110 1.00 83.69 99 GLU A CA 1
ATOM 793 C C . GLU A 1 99 ? -17.695 -3.188 -2.694 1.00 83.69 99 GLU A C 1
ATOM 795 O O . GLU A 1 99 ? -18.717 -3.569 -2.119 1.00 83.69 99 GLU A O 1
ATOM 800 N N . PHE A 1 100 ? -16.862 -2.308 -2.122 1.00 87.56 100 PHE A N 1
ATOM 801 C C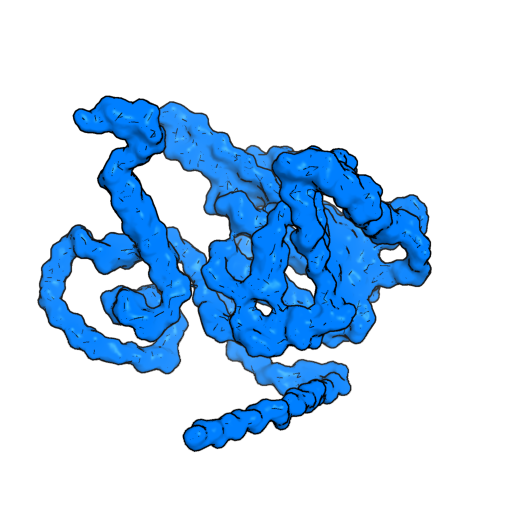A . PHE A 1 100 ? -17.000 -1.826 -0.743 1.00 87.56 100 PHE A CA 1
ATOM 802 C C . PHE A 1 100 ? -16.883 -0.295 -0.618 1.00 87.56 100 PHE A C 1
ATOM 804 O O . PHE A 1 100 ? -16.017 0.185 0.125 1.00 87.56 100 PHE A O 1
ATOM 811 N N . PRO A 1 101 ? -17.756 0.486 -1.282 1.00 85.94 101 PRO A N 1
ATOM 812 C CA . PRO A 1 101 ? -17.635 1.945 -1.355 1.00 85.94 101 PRO A CA 1
ATOM 813 C C . PRO A 1 101 ? -17.703 2.630 0.019 1.00 85.94 101 PRO A C 1
ATOM 815 O O . PRO A 1 101 ? -16.906 3.519 0.311 1.00 85.94 101 PRO A O 1
ATOM 818 N N . ASP A 1 102 ? -18.587 2.173 0.909 1.00 89.25 102 ASP A N 1
ATOM 819 C CA . ASP A 1 102 ? -18.781 2.802 2.227 1.00 89.25 102 ASP A CA 1
ATOM 820 C C . ASP A 1 102 ? -17.728 2.388 3.267 1.00 89.25 102 ASP A C 1
ATOM 822 O O . ASP A 1 102 ? -17.563 3.037 4.305 1.00 89.25 102 ASP A O 1
ATOM 826 N N . ARG A 1 103 ? -16.997 1.302 2.989 1.00 90.19 103 ARG A N 1
ATOM 827 C CA . ARG A 1 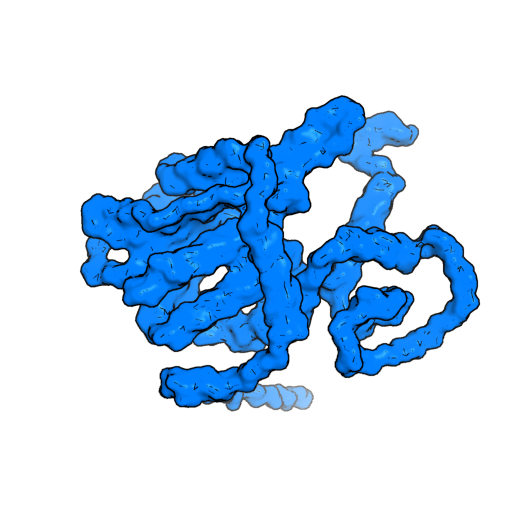103 ? -16.075 0.648 3.933 1.00 90.19 103 ARG A CA 1
ATOM 828 C C . ARG A 1 103 ? -14.611 0.759 3.520 1.00 90.19 103 ARG A C 1
ATOM 830 O O . ARG A 1 103 ? -13.736 0.406 4.307 1.00 90.19 103 ARG A O 1
ATOM 837 N N . SER A 1 104 ? -14.344 1.292 2.329 1.00 89.62 104 SER A N 1
ATOM 838 C CA . SER A 1 104 ? -13.002 1.502 1.794 1.00 89.62 104 SER A CA 1
ATOM 839 C C . SER A 1 104 ? -12.784 2.976 1.479 1.00 89.62 104 SER A C 1
ATOM 841 O O . SER A 1 104 ? -13.323 3.508 0.514 1.00 89.62 104 SER A O 1
ATOM 843 N N . LYS A 1 105 ? -11.975 3.655 2.293 1.00 90.31 105 LYS A N 1
ATOM 844 C CA . LYS A 1 105 ? -11.695 5.089 2.145 1.00 90.31 105 LYS A CA 1
ATOM 845 C C . LYS A 1 105 ? -10.244 5.324 1.745 1.00 90.31 105 LYS A C 1
ATOM 847 O O . LYS A 1 105 ? -9.320 4.722 2.287 1.00 90.31 105 LYS A O 1
ATOM 852 N N . PHE A 1 106 ? -10.023 6.259 0.828 1.00 87.25 106 PHE A N 1
ATOM 853 C CA . PHE A 1 106 ? -8.687 6.577 0.324 1.00 87.25 106 PHE A CA 1
ATOM 854 C C . PHE A 1 106 ? -8.435 8.074 0.436 1.00 87.25 106 PHE A C 1
ATOM 856 O O . PHE A 1 106 ? -8.971 8.892 -0.305 1.00 87.25 106 PHE A O 1
ATOM 863 N N . CYS A 1 107 ? -7.606 8.448 1.401 1.00 87.25 107 CYS A N 1
ATOM 864 C CA . CYS A 1 107 ? -7.247 9.824 1.699 1.00 87.25 107 CYS A CA 1
ATOM 865 C C . CYS A 1 107 ? -5.862 10.121 1.122 1.00 87.25 107 CYS A C 1
ATOM 867 O O . CYS A 1 107 ? -4.870 10.200 1.846 1.00 87.25 107 CYS A O 1
ATOM 869 N N . LEU A 1 108 ? -5.813 10.224 -0.208 1.00 82.88 108 LEU A N 1
ATOM 870 C CA . LEU A 1 108 ? -4.575 10.374 -0.984 1.00 82.88 108 LEU A CA 1
ATOM 871 C C . LEU A 1 108 ? -4.344 11.801 -1.490 1.00 82.88 108 LEU A C 1
ATOM 873 O O . LEU A 1 108 ? -3.288 12.077 -2.056 1.00 82.88 108 LEU A O 1
ATOM 877 N N . LEU A 1 109 ? -5.328 12.690 -1.332 1.00 79.88 109 LEU A N 1
ATOM 878 C CA . LEU A 1 109 ? -5.210 14.093 -1.711 1.00 79.88 109 LEU A CA 1
ATOM 879 C C . LEU A 1 109 ? -4.310 14.819 -0.713 1.00 79.88 109 LEU A C 1
ATOM 881 O O . LEU A 1 109 ? -4.581 14.846 0.487 1.00 79.88 109 LEU A O 1
ATOM 885 N N . HIS A 1 110 ? -3.251 15.424 -1.233 1.00 80.62 110 HIS A N 1
ATOM 886 C CA . HIS A 1 110 ? -2.335 16.260 -0.478 1.00 80.62 110 HIS A CA 1
ATOM 887 C C . HIS A 1 110 ? -1.867 17.415 -1.357 1.00 80.62 110 HIS A C 1
ATOM 889 O O . HIS A 1 110 ? -1.875 17.329 -2.589 1.00 80.62 110 HIS A O 1
ATOM 895 N N . LEU A 1 111 ? -1.419 18.494 -0.722 1.00 79.25 111 LEU A N 1
ATOM 896 C CA . LEU A 1 111 ? -0.799 19.592 -1.447 1.00 79.25 111 LEU A CA 1
ATOM 897 C C . LEU A 1 111 ? 0.669 19.265 -1.758 1.00 79.25 111 LEU A C 1
ATOM 899 O O . LEU A 1 111 ? 1.322 18.530 -1.005 1.00 79.25 111 LEU A O 1
ATOM 903 N N . PRO A 1 112 ? 1.213 19.749 -2.886 1.00 75.88 112 PRO A N 1
ATOM 904 C CA . PRO A 1 112 ? 2.616 19.543 -3.205 1.00 75.88 112 PRO A CA 1
ATOM 905 C C . PRO A 1 112 ? 3.510 20.225 -2.168 1.00 75.88 112 PRO A C 1
ATOM 907 O O . PRO A 1 112 ? 3.352 21.414 -1.900 1.00 75.88 112 PRO A O 1
ATOM 910 N N . LYS A 1 113 ? 4.542 19.523 -1.685 1.00 74.81 113 LYS A N 1
ATOM 911 C CA . LYS A 1 113 ? 5.576 20.112 -0.809 1.00 74.81 113 LYS A CA 1
ATOM 912 C C . LYS A 1 113 ? 6.311 21.306 -1.438 1.00 74.81 113 LYS A C 1
ATOM 914 O O . LYS A 1 113 ? 6.975 22.053 -0.731 1.00 74.81 113 LYS A O 1
ATOM 919 N N . SER A 1 114 ? 6.223 21.482 -2.761 1.00 78.62 114 SER A N 1
ATOM 920 C CA . SER A 1 114 ? 6.788 22.642 -3.460 1.00 78.62 114 SER A CA 1
ATOM 921 C C . SER A 1 114 ? 6.112 23.957 -3.072 1.00 78.62 114 SER A C 1
ATOM 923 O O . SER A 1 114 ? 6.732 25.009 -3.189 1.00 78.62 114 SER A O 1
ATOM 925 N N . LYS A 1 115 ? 4.856 23.910 -2.615 1.00 85.38 115 LYS A N 1
ATOM 926 C CA . LYS A 1 115 ? 4.110 25.070 -2.133 1.00 85.38 115 LYS A CA 1
ATOM 927 C C . LYS A 1 115 ? 4.104 25.076 -0.607 1.00 85.38 115 LYS A C 1
ATOM 929 O O . LYS A 1 115 ? 3.186 24.550 0.014 1.00 85.38 115 LYS A O 1
ATOM 934 N N . LYS A 1 116 ? 5.168 25.623 -0.019 1.00 83.94 116 LYS A N 1
ATOM 935 C CA . LYS A 1 116 ? 5.463 25.484 1.413 1.00 83.94 116 LYS A CA 1
ATOM 936 C C . LYS A 1 116 ? 4.321 25.963 2.321 1.00 83.94 116 LYS A C 1
ATOM 938 O O . LYS A 1 116 ? 3.871 25.181 3.143 1.00 83.94 116 LYS A O 1
ATOM 943 N N . GLU A 1 117 ? 3.817 27.180 2.119 1.00 86.81 117 GLU A N 1
ATOM 944 C CA . GLU A 1 117 ? 2.759 27.769 2.959 1.00 86.81 117 GLU A CA 1
ATOM 945 C C . GLU A 1 117 ? 1.439 26.990 2.874 1.00 86.81 117 GLU A C 1
ATOM 947 O O . GLU A 1 117 ? 0.857 26.634 3.894 1.00 86.81 117 GLU A O 1
ATOM 952 N N . GLU A 1 118 ? 0.985 26.661 1.657 1.00 86.88 118 GLU A N 1
ATOM 953 C CA . GLU A 1 118 ? -0.246 25.881 1.474 1.00 86.88 118 GLU A CA 1
ATOM 954 C C . GLU A 1 118 ? -0.101 24.469 2.082 1.00 86.88 118 GLU A C 1
ATOM 956 O O . GLU A 1 118 ? -1.036 23.947 2.690 1.00 86.88 118 GLU A O 1
ATOM 961 N N . PHE A 1 119 ? 1.082 23.853 1.949 1.00 87.69 119 PHE A N 1
ATOM 962 C CA . PHE A 1 119 ? 1.383 22.547 2.533 1.00 87.69 119 PHE A CA 1
ATOM 963 C C . PHE A 1 119 ? 1.421 22.587 4.064 1.00 87.69 119 PHE A C 1
ATOM 965 O O . PHE A 1 119 ? 0.850 21.698 4.686 1.00 87.69 119 PHE A O 1
ATOM 972 N N . GLU A 1 120 ? 2.061 23.592 4.665 1.00 87.69 120 GLU A N 1
ATOM 973 C CA . GLU A 1 120 ? 2.090 23.793 6.120 1.00 87.69 120 GLU A CA 1
ATOM 974 C C . GLU A 1 120 ? 0.674 24.016 6.658 1.00 87.69 120 GLU A C 1
ATOM 976 O O . GLU A 1 120 ? 0.262 23.334 7.594 1.00 87.69 120 GLU A O 1
ATOM 981 N N . HIS A 1 121 ? -0.128 24.847 5.984 1.00 88.75 121 HIS A N 1
ATOM 982 C CA . HIS A 1 121 ? -1.528 25.051 6.345 1.00 88.75 121 HIS A CA 1
ATOM 983 C C . HIS A 1 121 ? -2.339 23.749 6.287 1.00 88.75 121 HIS A C 1
ATOM 985 O O . HIS A 1 121 ? -3.054 23.424 7.234 1.00 88.75 121 HIS A O 1
ATOM 991 N N . TRP A 1 122 ? -2.222 22.967 5.209 1.00 89.56 122 TRP A N 1
ATOM 992 C CA . TRP A 1 122 ? -2.877 21.657 5.113 1.00 89.56 122 TRP A CA 1
ATOM 993 C C . TRP A 1 122 ? -2.364 20.675 6.172 1.00 89.56 122 TRP A C 1
ATOM 995 O O . TRP A 1 122 ? -3.147 19.928 6.761 1.00 89.56 122 TRP A O 1
ATOM 1005 N N . TYR A 1 123 ? -1.060 20.677 6.441 1.00 88.25 123 TYR A N 1
ATOM 1006 C CA . TYR A 1 123 ? -0.448 19.796 7.424 1.00 88.25 123 TYR A CA 1
ATOM 1007 C C . TYR A 1 123 ? -0.998 20.076 8.825 1.00 88.25 123 TYR A C 1
ATOM 1009 O O . TYR A 1 123 ? -1.497 19.161 9.476 1.00 88.25 123 TYR A O 1
ATOM 1017 N N . GLU A 1 124 ? -0.986 21.337 9.251 1.00 89.00 124 GLU A N 1
ATOM 1018 C CA . GLU A 1 124 ? -1.415 21.756 10.587 1.00 89.00 124 GLU A CA 1
ATOM 1019 C C . GLU A 1 124 ? -2.932 21.709 10.778 1.00 89.00 124 GLU A C 1
ATOM 1021 O O . GLU A 1 124 ? -3.395 21.327 11.849 1.00 89.00 124 GLU A O 1
ATOM 1026 N N . ASN A 1 125 ? -3.717 22.062 9.753 1.00 88.19 125 ASN A N 1
ATOM 1027 C CA . ASN A 1 125 ? -5.168 22.235 9.901 1.00 88.19 125 ASN A CA 1
ATOM 1028 C C . ASN A 1 125 ? -5.990 21.031 9.429 1.00 88.19 125 ASN A C 1
ATOM 1030 O O . ASN A 1 125 ? -7.150 20.900 9.810 1.00 88.19 125 ASN A O 1
ATOM 1034 N N . ILE A 1 126 ? -5.424 20.145 8.602 1.00 88.00 126 ILE A N 1
ATOM 1035 C CA . ILE A 1 126 ? -6.156 19.001 8.033 1.00 88.00 126 ILE A CA 1
ATOM 1036 C C . ILE A 1 126 ? -5.506 17.684 8.448 1.00 88.00 126 ILE A C 1
ATOM 1038 O O . ILE A 1 126 ? -6.179 16.809 8.994 1.00 88.00 126 ILE A O 1
ATOM 1042 N N . PHE A 1 127 ? -4.204 17.521 8.205 1.00 88.88 127 PHE A N 1
ATOM 1043 C CA . PHE A 1 127 ? -3.536 16.242 8.443 1.00 88.88 127 PHE A CA 1
ATOM 1044 C C . PHE A 1 127 ? -3.315 15.956 9.934 1.00 88.88 127 PHE A C 1
ATOM 1046 O O . PHE A 1 127 ? -3.718 14.894 10.406 1.00 88.88 127 PHE A O 1
ATOM 1053 N N . VAL A 1 128 ? -2.707 16.884 10.680 1.00 87.81 128 VAL A N 1
ATOM 1054 C CA . VAL A 1 128 ? -2.405 16.712 12.111 1.00 87.81 128 VAL A CA 1
ATOM 1055 C C . VAL A 1 128 ? -3.674 16.487 12.938 1.00 87.81 128 VAL A C 1
ATOM 1057 O O . VAL A 1 128 ? -3.695 15.506 13.677 1.00 87.81 128 VAL A O 1
ATOM 1060 N N . PRO A 1 129 ? -4.765 17.267 12.798 1.00 88.50 129 PRO A N 1
ATOM 1061 C CA . PRO A 1 129 ? -5.984 17.039 13.570 1.00 88.50 129 PRO A CA 1
ATOM 1062 C C . PRO A 1 129 ? -6.607 15.673 13.282 1.00 88.50 129 PRO A C 1
ATOM 1064 O O . PRO A 1 129 ? -7.057 14.994 14.202 1.00 88.50 129 PRO A O 1
ATOM 1067 N N . LYS A 1 130 ? -6.574 15.231 12.018 1.00 87.44 130 LYS A N 1
ATOM 1068 C CA . LYS A 1 130 ? -7.055 13.906 11.614 1.00 87.44 130 LYS A CA 1
ATOM 1069 C C . LYS A 1 130 ? -6.181 12.778 12.153 1.00 87.44 130 LYS A C 1
ATOM 1071 O O . LYS A 1 130 ? -6.697 11.740 12.556 1.00 87.44 130 LYS A O 1
ATOM 1076 N N . LEU A 1 131 ? -4.861 12.948 12.128 1.00 87.44 131 LEU A N 1
ATOM 1077 C CA . LEU A 1 131 ? -3.958 11.984 12.738 1.00 87.44 131 LEU A CA 1
ATOM 1078 C C . LEU A 1 131 ? -4.255 11.911 14.236 1.00 87.44 131 LEU A C 1
ATOM 1080 O O . LEU A 1 131 ? -4.544 10.827 14.720 1.00 87.44 131 LEU A O 1
ATOM 1084 N N . CYS A 1 132 ? -4.297 13.059 14.918 1.00 84.44 132 CYS A N 1
ATOM 1085 C CA . CYS A 1 132 ? -4.575 13.160 16.343 1.00 84.44 132 CYS A CA 1
ATOM 1086 C C . CYS A 1 132 ? -5.913 12.533 16.743 1.00 84.44 132 CYS A C 1
ATOM 1088 O O . CYS A 1 132 ? -5.967 11.844 17.757 1.00 84.44 132 CYS A O 1
ATOM 1090 N N . SER A 1 133 ? -6.979 12.709 15.959 1.00 83.19 133 SER A N 1
ATOM 1091 C CA . SER A 1 133 ? -8.268 12.075 16.252 1.00 83.19 133 SER A CA 1
ATOM 1092 C C . SER A 1 133 ? -8.227 10.551 16.115 1.00 83.19 133 SER A C 1
ATOM 1094 O O . SER A 1 133 ? -8.925 9.858 16.842 1.00 83.19 133 SER A O 1
ATOM 1096 N N . LEU A 1 134 ? -7.382 9.995 15.249 1.00 81.69 134 LEU A N 1
ATOM 1097 C CA . LEU A 1 134 ? -7.227 8.541 15.126 1.00 81.69 134 LEU A CA 1
ATOM 1098 C C . LEU A 1 134 ? -6.356 7.938 16.225 1.00 81.69 134 LEU A C 1
ATOM 1100 O O . LEU A 1 134 ? -6.480 6.766 16.553 1.00 81.69 134 LEU A O 1
ATOM 1104 N N . THR A 1 135 ? -5.425 8.712 16.763 1.00 74.81 135 THR A N 1
ATOM 1105 C CA . THR A 1 135 ? -4.407 8.210 17.690 1.00 74.81 135 THR A CA 1
ATOM 1106 C C . THR A 1 135 ? -4.674 8.593 19.146 1.00 74.81 135 THR A C 1
ATOM 1108 O O . THR A 1 135 ? -4.183 7.909 20.037 1.00 74.81 135 THR A O 1
ATOM 1111 N N . TRP A 1 136 ? -5.458 9.646 19.387 1.00 69.25 136 TRP A N 1
ATOM 1112 C CA . TRP A 1 136 ? -5.873 10.135 20.710 1.00 69.25 136 TRP A CA 1
ATOM 1113 C C . TRP A 1 136 ? -7.392 10.353 20.820 1.00 69.25 136 TRP A C 1
ATOM 1115 O O . TRP A 1 136 ? -7.881 10.714 21.888 1.00 69.25 136 TRP A O 1
ATOM 1125 N N . GLY A 1 137 ? -8.159 10.172 19.738 1.00 57.94 137 GLY A N 1
ATOM 1126 C CA . GLY A 1 137 ? -9.595 10.436 19.753 1.00 57.94 137 GLY A CA 1
ATOM 1127 C C . GLY A 1 137 ? -10.375 9.405 20.556 1.00 57.94 137 GLY A C 1
ATOM 1128 O O . GLY A 1 137 ? -10.261 8.196 20.355 1.00 57.94 137 GLY A O 1
ATOM 1129 N N . PHE A 1 138 ? -11.189 9.941 21.459 1.00 55.31 138 PHE A N 1
ATOM 1130 C CA . PHE A 1 138 ? -12.226 9.256 22.209 1.00 55.31 138 PHE A CA 1
ATOM 1131 C C . PHE A 1 138 ? -13.398 8.921 21.289 1.00 55.31 138 PHE A C 1
ATOM 1133 O O . PHE A 1 138 ? -14.273 9.746 21.053 1.00 55.31 138 PHE A O 1
ATOM 1140 N N . GLU A 1 139 ? -13.470 7.679 20.847 1.00 53.03 139 GLU A N 1
ATOM 1141 C CA . GLU A 1 139 ? -14.747 6.997 20.695 1.00 53.03 139 GLU A CA 1
ATOM 1142 C C . GLU A 1 139 ? -14.518 5.622 21.306 1.00 53.03 139 GLU A C 1
ATOM 1144 O O . GLU A 1 139 ? -13.480 5.022 21.051 1.00 53.03 139 GLU A O 1
ATOM 1149 N N . GLY A 1 140 ? -15.432 5.104 22.125 1.00 56.28 140 GLY A N 1
ATOM 1150 C CA . GLY A 1 140 ? -15.362 3.744 22.684 1.00 56.28 140 GLY A CA 1
ATOM 1151 C C . GLY A 1 140 ? -15.442 2.629 21.627 1.00 56.28 140 GLY A C 1
ATOM 1152 O O . GLY A 1 140 ? -16.024 1.579 21.877 1.00 56.28 140 GLY A O 1
ATOM 1153 N N . LYS A 1 141 ? -14.917 2.876 20.425 1.00 67.56 141 LYS A N 1
ATOM 1154 C CA . LYS A 1 141 ? -14.741 1.951 19.323 1.00 67.56 141 LYS A CA 1
ATOM 1155 C C . LYS A 1 141 ? -13.503 1.118 19.596 1.00 67.56 141 LYS A C 1
ATOM 1157 O O . LYS A 1 141 ? -12.362 1.549 19.441 1.00 67.56 141 LYS A O 1
ATOM 1162 N N . GLU A 1 142 ? -13.748 -0.106 20.025 1.00 79.00 142 GLU A N 1
ATOM 1163 C CA . GLU A 1 142 ? -12.709 -1.116 20.082 1.00 79.00 142 GLU A CA 1
ATOM 1164 C C . GLU A 1 142 ? -12.359 -1.596 18.670 1.00 79.00 142 GLU A C 1
ATOM 1166 O O . GLU A 1 142 ? -13.186 -1.581 17.758 1.00 79.00 142 GLU A O 1
ATOM 1171 N N . GLY A 1 143 ? -11.120 -2.051 18.493 1.00 87.12 143 GLY A N 1
ATOM 1172 C CA . GLY A 1 143 ? -10.723 -2.723 17.259 1.00 87.12 143 GLY A CA 1
ATOM 1173 C C . GLY A 1 143 ? -10.149 -1.843 16.161 1.00 87.12 143 GLY A C 1
ATOM 1174 O O . GLY A 1 143 ? -10.061 -2.286 15.016 1.00 87.12 143 GLY A O 1
ATOM 1175 N N . ILE A 1 144 ? -9.733 -0.622 16.485 1.00 90.88 144 ILE A N 1
ATOM 1176 C CA . ILE A 1 144 ? -9.059 0.262 15.536 1.00 90.88 144 ILE A CA 1
ATOM 1177 C C . ILE A 1 144 ? -7.553 -0.010 15.572 1.00 90.88 144 ILE A C 1
ATOM 1179 O O . ILE A 1 144 ? -6.899 0.073 16.618 1.00 90.88 144 ILE A O 1
ATOM 1183 N N . TYR A 1 145 ? -6.994 -0.339 14.411 1.00 92.50 145 TYR A N 1
ATOM 1184 C CA . TYR A 1 145 ? -5.573 -0.600 14.234 1.00 92.50 145 TYR A CA 1
ATOM 1185 C C . TYR A 1 145 ? -4.964 0.340 13.209 1.00 92.50 145 TYR A C 1
ATOM 1187 O O . TYR A 1 145 ? -5.525 0.602 12.147 1.00 92.50 145 TYR A O 1
ATOM 1195 N N . ILE A 1 146 ? -3.765 0.815 13.523 1.00 93.12 146 ILE A N 1
ATOM 1196 C CA . ILE A 1 146 ? -3.050 1.815 12.743 1.00 93.12 146 ILE A CA 1
ATOM 1197 C C . ILE A 1 146 ? -1.712 1.231 12.312 1.00 93.12 146 ILE A C 1
ATOM 1199 O O . ILE A 1 146 ? -0.936 0.741 13.133 1.00 93.12 146 ILE A O 1
ATOM 1203 N N . VAL A 1 147 ? -1.434 1.290 11.016 1.00 94.50 147 VAL A N 1
ATOM 1204 C CA . VAL A 1 147 ? -0.231 0.745 10.400 1.00 94.50 147 VAL A CA 1
ATOM 1205 C C . VAL A 1 147 ? 0.565 1.876 9.772 1.00 94.50 147 VAL A C 1
ATOM 1207 O O . VAL A 1 147 ? 0.090 2.514 8.839 1.00 94.50 147 VAL A O 1
ATOM 1210 N N . PHE A 1 148 ? 1.787 2.097 10.249 1.00 94.38 148 PHE A N 1
ATOM 1211 C CA . PHE A 1 148 ? 2.753 2.991 9.611 1.00 94.38 148 PHE A CA 1
ATOM 1212 C C . PHE A 1 148 ? 3.761 2.178 8.826 1.00 94.38 148 PHE A C 1
ATOM 1214 O O . PHE A 1 148 ? 4.264 1.165 9.316 1.00 94.38 148 PHE A O 1
ATOM 1221 N N . ILE A 1 149 ? 4.058 2.625 7.616 1.00 93.06 149 ILE A N 1
ATOM 1222 C CA . ILE A 1 149 ? 4.935 1.937 6.683 1.00 93.06 149 ILE A CA 1
ATOM 1223 C C . ILE A 1 149 ? 5.915 2.938 6.088 1.00 93.06 149 ILE A C 1
ATOM 1225 O O . ILE A 1 149 ? 5.529 4.040 5.716 1.00 93.06 149 ILE A O 1
ATOM 1229 N N . ASP A 1 150 ? 7.170 2.513 5.973 1.00 89.88 150 ASP A N 1
ATOM 1230 C CA . ASP A 1 150 ? 8.192 3.246 5.239 1.00 89.88 150 ASP A CA 1
ATOM 1231 C C . ASP A 1 150 ? 9.234 2.281 4.663 1.00 89.88 150 ASP A C 1
ATOM 1233 O O . ASP A 1 150 ? 9.415 1.132 5.102 1.00 89.88 150 ASP A O 1
ATOM 1237 N N . ARG A 1 151 ? 9.947 2.759 3.649 1.00 86.50 151 ARG A N 1
ATOM 1238 C CA . ARG A 1 151 ? 11.021 2.037 2.990 1.00 86.50 151 ARG A CA 1
ATOM 1239 C C 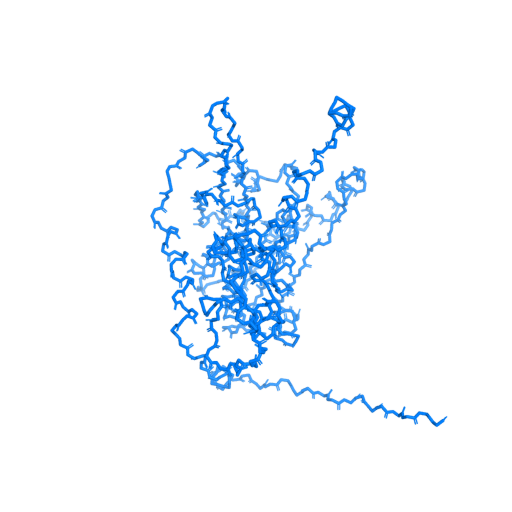. ARG A 1 151 ? 12.187 2.931 2.630 1.00 86.50 151 ARG A C 1
ATOM 1241 O O . ARG A 1 151 ? 12.105 3.958 1.957 1.00 86.50 151 ARG A O 1
ATOM 1248 N N . SER A 1 152 ? 13.364 2.397 2.891 1.00 82.88 152 SER A N 1
ATOM 1249 C CA . SER A 1 152 ? 14.603 3.119 2.722 1.00 82.88 152 SER A CA 1
ATOM 1250 C C . SER A 1 152 ? 15.496 2.435 1.691 1.00 82.88 152 SER A C 1
ATOM 1252 O O . SER A 1 152 ? 15.715 1.227 1.728 1.00 82.88 152 SER A O 1
ATOM 1254 N N . ALA A 1 153 ? 16.053 3.211 0.761 1.00 78.81 153 ALA A N 1
ATOM 1255 C CA . ALA A 1 153 ? 16.971 2.717 -0.264 1.00 78.81 153 ALA A CA 1
ATOM 1256 C C . ALA A 1 153 ? 18.362 3.345 -0.102 1.00 78.81 153 ALA A C 1
ATOM 1258 O O . ALA A 1 153 ? 18.501 4.513 0.261 1.00 78.81 153 ALA A O 1
ATOM 1259 N N . LYS A 1 154 ? 19.415 2.565 -0.361 1.00 71.12 154 LYS A N 1
ATOM 1260 C CA . LYS A 1 154 ? 20.813 3.017 -0.366 1.00 71.12 154 LYS A CA 1
ATOM 1261 C C . LYS A 1 154 ? 21.465 2.626 -1.682 1.00 71.12 154 LYS A C 1
ATOM 1263 O O . LYS A 1 154 ? 21.449 1.462 -2.087 1.00 71.12 154 LYS A O 1
ATOM 1268 N N . LYS A 1 155 ? 22.074 3.617 -2.328 1.00 72.12 155 LYS A N 1
ATOM 1269 C CA . LYS A 1 155 ? 22.950 3.429 -3.482 1.00 72.12 155 LYS A CA 1
ATOM 1270 C C . LYS A 1 155 ? 24.378 3.280 -2.968 1.00 72.12 155 LYS A C 1
ATOM 1272 O O . LYS A 1 155 ? 24.888 4.164 -2.290 1.00 72.12 155 LYS A O 1
ATOM 1277 N N . THR A 1 156 ? 25.028 2.166 -3.273 1.00 66.19 156 THR A N 1
ATOM 1278 C CA . THR A 1 156 ? 26.453 1.963 -2.997 1.00 66.19 156 THR A CA 1
ATOM 1279 C C . THR A 1 156 ? 27.220 2.052 -4.306 1.00 66.19 156 THR A C 1
ATOM 1281 O O . THR A 1 156 ? 27.043 1.211 -5.190 1.00 66.19 156 THR A O 1
ATOM 1284 N N . VAL A 1 157 ? 28.072 3.069 -4.417 1.00 71.56 157 VAL A N 1
ATOM 1285 C CA . VAL A 1 157 ? 28.985 3.268 -5.546 1.00 71.56 157 VAL A CA 1
ATOM 1286 C C . VAL A 1 157 ? 30.390 2.901 -5.076 1.00 71.56 157 VAL A C 1
ATOM 1288 O O . VAL A 1 157 ? 30.803 3.310 -3.994 1.00 71.56 157 VAL A O 1
ATOM 1291 N N . ARG A 1 158 ? 31.105 2.088 -5.855 1.00 70.94 158 ARG A N 1
ATOM 1292 C CA . ARG A 1 158 ? 32.532 1.807 -5.655 1.00 70.94 158 ARG A CA 1
ATOM 1293 C C . ARG A 1 158 ? 33.242 2.014 -6.997 1.00 70.94 158 ARG A C 1
ATOM 1295 O O . ARG A 1 158 ? 32.635 1.637 -7.998 1.00 70.94 158 ARG A O 1
ATOM 1302 N N . PRO A 1 159 ? 34.472 2.561 -7.023 1.00 70.06 159 PRO A N 1
ATOM 1303 C CA . PRO A 1 159 ? 35.173 2.903 -8.266 1.00 70.06 159 PRO A CA 1
ATOM 1304 C C . PRO A 1 159 ? 35.254 1.735 -9.263 1.00 70.06 159 PRO A C 1
ATOM 1306 O O . PRO A 1 159 ? 34.986 1.926 -10.443 1.00 70.06 159 PRO A O 1
ATOM 1309 N N . ASP A 1 160 ? 35.466 0.512 -8.762 1.00 77.12 160 ASP A N 1
ATOM 1310 C CA . ASP A 1 160 ? 35.729 -0.673 -9.600 1.00 77.12 160 ASP A CA 1
ATOM 1311 C C . ASP A 1 160 ? 34.609 -1.724 -9.582 1.00 77.12 160 ASP A C 1
ATOM 1313 O O . ASP A 1 160 ? 34.796 -2.863 -10.015 1.00 77.12 160 ASP A O 1
ATOM 1317 N N . LYS A 1 161 ? 33.436 -1.408 -9.013 1.00 64.88 161 LYS A N 1
ATOM 1318 C CA . LYS A 1 161 ? 32.322 -2.370 -8.917 1.00 64.88 161 LYS A CA 1
ATOM 1319 C C . LYS A 1 161 ? 31.015 -1.760 -9.411 1.00 64.88 161 LYS A C 1
ATOM 1321 O O . LYS A 1 161 ? 30.765 -0.577 -9.186 1.00 64.88 161 LYS A O 1
ATOM 1326 N N . PRO A 1 162 ? 30.127 -2.573 -10.016 1.00 63.69 162 PRO A N 1
ATOM 1327 C CA . PRO A 1 162 ? 28.818 -2.097 -10.435 1.00 63.69 162 PRO A CA 1
ATOM 1328 C C . PRO A 1 162 ? 28.063 -1.509 -9.243 1.00 63.69 162 PRO A C 1
ATOM 1330 O O . PRO A 1 162 ? 28.089 -2.068 -8.139 1.00 63.69 162 PRO A O 1
ATOM 1333 N N . THR A 1 163 ? 27.381 -0.388 -9.488 1.00 65.44 163 THR A N 1
ATOM 1334 C CA . THR A 1 163 ? 26.533 0.271 -8.490 1.00 65.44 163 THR A CA 1
ATOM 1335 C C . THR A 1 163 ? 25.534 -0.739 -7.938 1.00 65.44 163 THR A C 1
ATOM 1337 O O . THR A 1 163 ? 24.818 -1.397 -8.695 1.00 65.44 163 THR A O 1
ATOM 1340 N N . ARG A 1 164 ? 25.476 -0.861 -6.610 1.00 64.50 164 ARG A N 1
ATOM 1341 C CA . ARG A 1 164 ? 24.517 -1.738 -5.935 1.00 64.50 164 ARG A CA 1
ATOM 1342 C C . ARG A 1 164 ? 23.424 -0.903 -5.298 1.00 64.50 164 ARG A C 1
ATOM 1344 O O . ARG A 1 164 ? 23.708 0.077 -4.615 1.00 64.50 164 ARG A O 1
ATOM 1351 N N . TYR A 1 165 ? 22.190 -1.336 -5.498 1.00 67.56 165 TYR A N 1
ATOM 1352 C CA . TYR A 1 165 ? 21.034 -0.828 -4.780 1.00 67.56 165 TYR A CA 1
ATOM 1353 C C . TYR A 1 165 ? 20.651 -1.856 -3.726 1.00 67.56 165 TYR A C 1
ATOM 1355 O O . TYR A 1 165 ? 20.606 -3.056 -4.010 1.00 67.56 165 TYR A O 1
ATOM 1363 N N . ARG A 1 166 ? 20.437 -1.378 -2.505 1.00 69.88 166 ARG A N 1
ATOM 1364 C CA . ARG A 1 166 ? 19.821 -2.149 -1.432 1.00 69.88 166 ARG A CA 1
ATOM 1365 C C . ARG A 1 166 ? 18.650 -1.358 -0.903 1.00 69.88 166 ARG A C 1
ATOM 1367 O O . ARG A 1 166 ? 18.793 -0.167 -0.627 1.00 69.88 166 ARG A O 1
ATOM 1374 N N . SER A 1 167 ? 17.527 -2.030 -0.758 1.00 75.75 167 SER A N 1
ATOM 1375 C CA . SER A 1 167 ? 16.345 -1.489 -0.113 1.00 75.75 167 SER A CA 1
ATOM 1376 C C . SER A 1 167 ? 16.013 -2.301 1.129 1.00 75.75 167 SER A C 1
ATOM 1378 O O . SER A 1 167 ? 16.286 -3.502 1.223 1.00 75.75 167 SER A O 1
ATOM 1380 N N . SER A 1 168 ? 15.459 -1.608 2.103 1.00 79.94 168 SER A N 1
ATOM 1381 C CA . SER A 1 168 ? 14.878 -2.158 3.312 1.00 79.94 168 SER A CA 1
ATOM 1382 C C . SER A 1 168 ? 13.515 -1.528 3.502 1.00 79.94 168 SER A C 1
ATOM 1384 O O . SER A 1 168 ? 13.286 -0.386 3.103 1.00 79.94 168 SER A O 1
ATOM 1386 N N . SER A 1 169 ? 12.622 -2.275 4.123 1.00 85.12 169 SER A N 1
ATOM 1387 C CA . SER A 1 169 ? 11.268 -1.822 4.374 1.00 85.12 169 SER A CA 1
ATOM 1388 C C . SER A 1 169 ? 10.848 -2.191 5.785 1.00 85.12 169 SER A C 1
ATOM 1390 O O . SER A 1 169 ? 11.198 -3.272 6.273 1.00 85.12 169 SER A O 1
ATOM 1392 N N . SER A 1 170 ? 10.098 -1.305 6.424 1.00 89.62 170 SER A N 1
ATOM 1393 C CA . SER A 1 170 ? 9.623 -1.459 7.792 1.00 89.62 170 SER A CA 1
ATOM 1394 C C . SER A 1 170 ? 8.137 -1.161 7.899 1.00 89.62 170 SER A C 1
ATOM 1396 O O . SER A 1 170 ? 7.610 -0.320 7.176 1.00 89.62 170 SER A O 1
ATOM 1398 N N . TYR A 1 171 ? 7.480 -1.812 8.852 1.00 93.38 171 TYR A N 1
ATOM 1399 C CA . TYR A 1 171 ? 6.134 -1.441 9.264 1.00 93.38 171 TYR A CA 1
ATOM 1400 C C . TYR A 1 171 ? 6.005 -1.468 10.789 1.00 93.38 171 TYR A C 1
ATOM 1402 O O . TYR A 1 171 ? 6.699 -2.232 11.468 1.00 93.38 171 TYR A O 1
ATOM 1410 N N . LEU A 1 172 ? 5.085 -0.659 11.304 1.00 94.00 172 LEU A N 1
ATOM 1411 C CA . LEU A 1 172 ? 4.667 -0.561 12.700 1.00 94.00 172 LEU A CA 1
ATOM 1412 C C . LEU A 1 172 ? 3.155 -0.747 12.757 1.00 94.00 172 LEU A C 1
ATOM 1414 O O . LEU A 1 172 ? 2.442 -0.094 12.009 1.00 94.00 172 LEU A O 1
ATOM 1418 N N . ILE A 1 173 ? 2.681 -1.604 13.653 1.00 93.81 173 ILE A N 1
ATOM 1419 C CA . ILE A 1 173 ? 1.267 -1.835 13.940 1.00 93.81 173 ILE A CA 1
ATOM 1420 C C . ILE A 1 173 ? 1.002 -1.349 15.361 1.00 93.81 173 ILE A C 1
ATOM 1422 O O . ILE A 1 173 ? 1.654 -1.785 16.319 1.00 93.81 173 ILE A O 1
ATOM 1426 N N . LEU A 1 174 ? 0.027 -0.461 15.479 1.00 91.44 174 LEU A N 1
ATOM 1427 C CA . LEU A 1 174 ? -0.476 0.095 16.721 1.00 91.44 174 LEU A CA 1
ATOM 1428 C C . LEU A 1 174 ? -1.949 -0.279 16.878 1.00 91.44 174 LEU A C 1
ATOM 1430 O O . LEU A 1 174 ? -2.686 -0.298 15.895 1.00 91.44 174 LEU A O 1
ATOM 1434 N N . LYS A 1 175 ? -2.372 -0.548 18.110 1.00 89.44 175 LYS A N 1
ATOM 1435 C CA . LYS A 1 175 ? -3.782 -0.661 18.488 1.00 89.44 175 LYS A CA 1
ATOM 1436 C C . LYS A 1 175 ? -4.192 0.632 19.183 1.00 89.44 175 LYS A C 1
ATOM 1438 O O . LYS A 1 175 ? -3.479 1.064 20.095 1.00 89.44 175 LYS A O 1
ATOM 1443 N N . GLN A 1 176 ? -5.306 1.228 18.770 1.00 87.00 176 GLN A N 1
ATOM 1444 C CA . GLN A 1 176 ? -5.826 2.424 19.426 1.00 87.00 176 GLN A CA 1
ATOM 1445 C C . GLN A 1 176 ? -6.221 2.118 20.876 1.00 87.00 176 GLN A C 1
ATOM 1447 O O . GLN A 1 176 ? -6.733 1.039 21.182 1.00 87.00 176 GLN A O 1
ATOM 1452 N N . SER A 1 177 ? -5.929 3.051 21.777 1.00 78.56 177 SER A N 1
ATOM 1453 C CA . SER A 1 177 ? -6.288 2.975 23.194 1.00 78.56 177 SER A CA 1
ATOM 1454 C C . SER A 1 177 ? -6.505 4.384 23.744 1.00 78.56 177 SER A C 1
ATOM 1456 O O . SER A 1 177 ? -5.964 5.344 23.202 1.00 78.56 177 SER A O 1
ATOM 1458 N N . LEU A 1 178 ? -7.274 4.482 24.830 1.00 69.44 178 LEU A N 1
ATOM 1459 C CA . LEU A 1 178 ? -7.690 5.736 25.469 1.00 69.44 178 LEU A CA 1
ATOM 1460 C C . LEU A 1 178 ? -6.520 6.582 25.988 1.00 69.44 178 LEU A C 1
ATOM 1462 O O . LEU A 1 178 ? -6.574 7.804 25.926 1.00 69.44 178 LEU A O 1
ATOM 1466 N N . GLU A 1 179 ? -5.476 5.942 26.514 1.00 68.25 179 GLU A N 1
ATOM 1467 C CA . GLU A 1 179 ? -4.327 6.651 27.091 1.00 68.25 179 GLU A CA 1
ATOM 1468 C C . GLU A 1 179 ? -3.240 6.903 26.047 1.00 68.25 179 GLU A C 1
ATOM 1470 O O . GLU A 1 179 ? -2.788 8.028 25.865 1.00 68.25 179 GLU A O 1
ATOM 1475 N N . ASN A 1 180 ? -2.806 5.837 25.373 1.00 73.81 180 ASN A N 1
ATOM 1476 C CA . ASN A 1 180 ? -1.801 5.869 24.323 1.00 73.81 180 ASN A CA 1
ATOM 1477 C C . ASN A 1 180 ? -1.933 4.636 23.440 1.00 73.81 180 ASN A C 1
ATOM 1479 O O . ASN A 1 180 ? -2.099 3.519 23.937 1.00 73.81 180 ASN A O 1
ATOM 1483 N N . ASN A 1 181 ? -1.746 4.825 22.136 1.00 82.00 181 ASN A N 1
ATOM 1484 C CA . ASN A 1 181 ? -1.675 3.730 21.181 1.00 82.00 181 ASN A CA 1
ATOM 1485 C C . ASN A 1 181 ? -0.701 2.642 21.637 1.00 82.00 181 ASN A C 1
ATOM 1487 O O . ASN A 1 181 ? 0.503 2.865 21.795 1.00 82.00 181 ASN A O 1
ATOM 1491 N N . ARG A 1 182 ? -1.224 1.429 21.799 1.00 85.25 182 ARG A N 1
ATOM 1492 C CA . ARG A 1 182 ? -0.428 0.286 22.217 1.00 85.25 182 ARG A CA 1
ATOM 1493 C C . ARG A 1 182 ? 0.358 -0.233 21.026 1.00 85.25 182 ARG A C 1
ATOM 1495 O O . ARG A 1 182 ? -0.209 -0.605 20.001 1.00 85.25 182 ARG A O 1
ATOM 1502 N N . HIS A 1 183 ? 1.671 -0.329 21.184 1.00 88.94 183 HIS A N 1
ATOM 1503 C CA . HIS A 1 183 ? 2.515 -1.008 20.216 1.00 88.94 183 HIS A CA 1
ATOM 1504 C C . HIS A 1 183 ? 2.186 -2.507 20.171 1.00 88.94 183 HIS A C 1
ATOM 1506 O O . HIS A 1 183 ? 2.322 -3.212 21.171 1.00 88.94 183 HIS A O 1
ATOM 1512 N N . VAL A 1 184 ? 1.746 -2.985 19.006 1.00 87.94 184 VAL A N 1
ATOM 1513 C CA . VAL A 1 184 ? 1.381 -4.393 18.789 1.00 87.94 184 VAL A CA 1
ATOM 1514 C C . VAL A 1 184 ? 2.576 -5.146 18.229 1.00 87.94 184 VAL A C 1
ATOM 1516 O O . VAL A 1 184 ? 2.988 -6.173 18.765 1.00 87.94 184 VAL A O 1
ATOM 1519 N N . LYS A 1 185 ? 3.131 -4.642 17.123 1.00 90.19 185 LYS A N 1
ATOM 1520 C CA . LYS A 1 185 ? 4.214 -5.300 16.395 1.00 90.19 185 LYS A CA 1
ATOM 1521 C C . LYS A 1 185 ? 4.900 -4.315 15.461 1.00 90.19 185 LYS A C 1
ATOM 1523 O O . LYS A 1 185 ? 4.229 -3.568 14.762 1.00 90.19 185 LYS A O 1
ATOM 1528 N N . HIS A 1 186 ? 6.213 -4.419 15.329 1.00 90.69 186 HIS A N 1
ATOM 1529 C CA . HIS A 1 186 ? 6.941 -3.859 14.195 1.00 90.69 186 HIS A CA 1
ATOM 1530 C C . HIS A 1 186 ? 7.819 -4.936 13.572 1.00 90.69 186 HIS A C 1
ATOM 1532 O O . HIS A 1 186 ? 8.169 -5.932 14.212 1.00 90.69 186 HIS A O 1
ATOM 1538 N N . ALA A 1 187 ? 8.180 -4.751 12.310 1.00 86.50 187 ALA A N 1
ATOM 1539 C CA . ALA A 1 187 ? 9.203 -5.567 11.680 1.00 86.50 187 ALA A CA 1
ATOM 1540 C C . ALA A 1 187 ? 9.922 -4.780 10.593 1.00 86.50 187 ALA A C 1
ATOM 1542 O O . ALA A 1 187 ? 9.331 -3.935 9.925 1.00 86.50 187 ALA A O 1
ATOM 1543 N N . THR A 1 188 ? 11.182 -5.143 10.367 1.00 82.50 188 THR A N 1
ATOM 1544 C CA . THR A 1 188 ? 11.976 -4.639 9.245 1.00 82.50 188 THR A CA 1
ATOM 1545 C C . THR A 1 188 ? 12.542 -5.785 8.453 1.00 82.50 188 THR A C 1
ATOM 1547 O O . THR A 1 188 ? 13.038 -6.774 9.003 1.00 82.50 188 THR A O 1
ATOM 1550 N N . SER A 1 189 ? 12.534 -5.624 7.141 1.00 72.38 189 SER A N 1
ATOM 1551 C CA . SER A 1 189 ? 13.043 -6.614 6.210 1.00 72.38 189 SER A CA 1
ATOM 1552 C C . SER A 1 189 ? 13.972 -5.970 5.199 1.00 72.38 189 SER A C 1
ATOM 1554 O O . SER A 1 189 ? 13.747 -4.853 4.745 1.00 72.38 189 SER A O 1
ATOM 1556 N N . ALA A 1 190 ? 15.045 -6.683 4.866 1.00 70.50 190 ALA A N 1
ATOM 1557 C CA . ALA A 1 190 ? 15.891 -6.325 3.742 1.00 70.50 190 ALA A CA 1
ATOM 1558 C C . ALA A 1 190 ? 15.245 -6.879 2.465 1.00 70.50 190 ALA A C 1
ATOM 1560 O O . ALA A 1 190 ? 15.023 -8.084 2.358 1.00 70.50 190 ALA A O 1
ATOM 1561 N N . SER A 1 191 ? 14.970 -6.000 1.508 1.00 62.19 191 SER A N 1
ATOM 1562 C CA . SER A 1 191 ? 14.274 -6.305 0.248 1.00 62.19 191 SER A CA 1
ATOM 1563 C C . SER A 1 191 ? 15.255 -6.675 -0.876 1.00 62.19 191 SER A C 1
ATOM 1565 O O . SER A 1 191 ? 14.866 -7.040 -1.981 1.00 62.19 191 SER A O 1
ATOM 1567 N N . GLY A 1 192 ? 16.562 -6.635 -0.593 1.00 65.81 192 GLY A N 1
ATOM 1568 C CA . GLY A 1 192 ? 17.612 -7.082 -1.505 1.00 65.81 192 GLY A CA 1
ATOM 1569 C C . GLY A 1 192 ? 17.798 -6.162 -2.704 1.00 65.81 192 GLY A C 1
ATOM 1570 O O . GLY A 1 192 ? 17.886 -4.945 -2.547 1.00 65.81 192 GLY A O 1
ATOM 1571 N N . LYS A 1 193 ? 17.924 -6.755 -3.899 1.00 65.88 193 LYS A N 1
ATOM 1572 C CA . LYS A 1 193 ? 18.015 -6.028 -5.177 1.00 65.88 193 LYS A CA 1
ATOM 1573 C C . LYS A 1 193 ? 16.608 -5.682 -5.684 1.00 65.88 193 LYS A C 1
ATOM 1575 O O . LYS A 1 193 ? 16.218 -6.125 -6.757 1.00 65.88 193 LYS A O 1
ATOM 1580 N N . ALA A 1 194 ? 15.859 -4.928 -4.895 1.00 64.56 194 ALA A N 1
ATOM 1581 C CA . ALA A 1 194 ? 14.540 -4.428 -5.258 1.00 64.56 194 ALA A CA 1
ATOM 1582 C C . ALA A 1 194 ? 14.614 -2.916 -5.491 1.00 64.56 194 ALA A C 1
ATOM 1584 O O . ALA A 1 194 ? 15.434 -2.228 -4.866 1.00 64.56 194 ALA A O 1
ATOM 1585 N N . THR A 1 195 ? 13.782 -2.379 -6.386 1.00 69.19 195 THR A N 1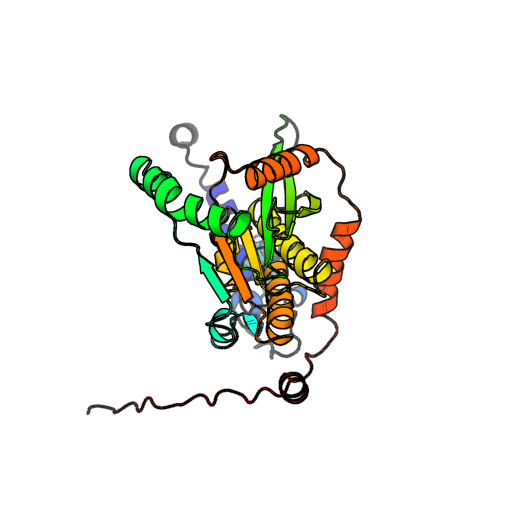
ATOM 1586 C CA . THR A 1 195 ? 13.682 -0.923 -6.513 1.00 69.19 195 THR A CA 1
ATOM 1587 C C . THR A 1 195 ? 13.080 -0.331 -5.238 1.00 69.19 195 THR A C 1
ATOM 1589 O O . THR A 1 195 ? 12.507 -1.040 -4.410 1.00 69.19 195 THR A O 1
ATOM 1592 N N . SER A 1 196 ? 13.213 0.988 -5.069 1.00 75.06 196 SER A N 1
ATOM 1593 C CA . SER A 1 196 ? 12.446 1.710 -4.050 1.00 75.06 196 SER A CA 1
ATOM 1594 C C . SER A 1 196 ? 10.966 1.363 -4.152 1.00 75.06 196 SER A C 1
ATOM 1596 O O . SER A 1 196 ? 10.360 0.964 -3.176 1.00 75.06 196 SER A O 1
ATOM 1598 N N . TYR A 1 197 ? 10.397 1.437 -5.347 1.00 79.69 197 TYR A N 1
ATOM 1599 C CA . TYR A 1 197 ? 8.976 1.195 -5.525 1.00 79.69 197 TYR A CA 1
ATOM 1600 C C . TYR A 1 197 ? 8.558 -0.237 -5.133 1.00 79.69 197 TYR A C 1
ATOM 1602 O O . TYR A 1 197 ? 7.607 -0.406 -4.380 1.00 79.69 197 TYR A O 1
ATOM 1610 N N . ASP A 1 198 ? 9.312 -1.264 -5.537 1.00 76.44 198 ASP A N 1
ATOM 1611 C CA . ASP A 1 198 ? 8.991 -2.658 -5.176 1.00 76.44 198 ASP A CA 1
ATOM 1612 C C . ASP A 1 198 ? 9.041 -2.886 -3.662 1.00 76.44 198 ASP A C 1
ATOM 1614 O O . ASP A 1 198 ? 8.198 -3.575 -3.087 1.00 76.44 198 ASP A O 1
ATOM 1618 N N . ALA A 1 199 ? 10.039 -2.285 -3.007 1.00 78.94 199 ALA A N 1
ATOM 1619 C CA . ALA A 1 199 ? 10.204 -2.370 -1.566 1.00 78.94 199 ALA A CA 1
ATOM 1620 C C . ALA A 1 199 ? 9.029 -1.732 -0.816 1.00 78.94 199 ALA A C 1
ATOM 1622 O O . ALA A 1 199 ? 8.715 -2.216 0.269 1.00 78.94 199 ALA A O 1
ATOM 1623 N N . GLU A 1 200 ? 8.402 -0.702 -1.395 1.00 85.75 200 GLU A N 1
ATOM 1624 C CA . GLU A 1 200 ? 7.203 -0.023 -0.893 1.00 85.75 200 GLU A CA 1
ATOM 1625 C C . GLU A 1 200 ? 5.971 -0.925 -0.950 1.00 85.75 200 GLU A C 1
ATOM 1627 O O . GLU A 1 200 ? 5.357 -1.226 0.070 1.00 85.75 200 GLU A O 1
ATOM 1632 N N . VAL A 1 201 ? 5.631 -1.410 -2.148 1.00 84.94 201 VAL A N 1
ATOM 1633 C CA . VAL A 1 201 ? 4.427 -2.224 -2.355 1.00 84.94 201 VAL A CA 1
ATOM 1634 C C . VAL A 1 201 ? 4.508 -3.494 -1.511 1.00 84.94 201 VAL A C 1
ATOM 1636 O O . VAL A 1 201 ? 3.532 -3.896 -0.879 1.00 84.94 201 VAL A O 1
ATOM 1639 N N . MET A 1 202 ? 5.700 -4.094 -1.431 1.00 84.81 202 MET A N 1
ATOM 1640 C CA . MET A 1 202 ? 5.939 -5.273 -0.605 1.00 84.81 202 MET A CA 1
ATOM 1641 C C . MET A 1 202 ? 5.677 -5.008 0.882 1.00 84.81 202 MET A C 1
ATOM 1643 O O . MET A 1 202 ? 5.111 -5.865 1.561 1.00 84.81 202 MET A O 1
ATOM 1647 N N . VAL A 1 203 ? 6.084 -3.850 1.410 1.00 88.44 203 VAL A N 1
ATOM 1648 C CA . VAL A 1 203 ? 5.914 -3.556 2.838 1.00 88.44 203 VAL A CA 1
ATOM 1649 C C . VAL A 1 203 ? 4.504 -3.128 3.188 1.00 88.44 203 VAL A C 1
ATOM 1651 O O . VAL A 1 203 ? 4.031 -3.507 4.255 1.00 88.44 203 VAL A O 1
ATOM 1654 N N . ILE A 1 204 ? 3.798 -2.457 2.277 1.00 91.44 204 ILE A N 1
ATOM 1655 C CA . ILE A 1 204 ? 2.368 -2.198 2.443 1.00 91.44 204 ILE A CA 1
ATOM 1656 C C . ILE A 1 204 ? 1.615 -3.531 2.503 1.00 91.44 204 ILE A C 1
ATOM 1658 O O . ILE A 1 204 ? 0.869 -3.778 3.453 1.00 91.44 204 ILE A O 1
ATOM 1662 N N . ALA A 1 205 ? 1.897 -4.442 1.564 1.00 90.25 205 ALA A N 1
ATOM 1663 C CA . ALA A 1 205 ? 1.309 -5.777 1.560 1.00 90.25 205 ALA A CA 1
ATOM 1664 C C . ALA A 1 205 ? 1.634 -6.565 2.839 1.00 90.25 205 ALA A C 1
ATOM 1666 O O . ALA A 1 205 ? 0.755 -7.177 3.446 1.00 90.25 205 ALA A O 1
ATOM 1667 N N . ALA A 1 206 ? 2.891 -6.530 3.289 1.00 88.88 206 ALA A N 1
ATOM 1668 C CA . ALA A 1 206 ? 3.304 -7.197 4.517 1.00 88.88 206 ALA A CA 1
ATOM 1669 C C . ALA A 1 206 ? 2.658 -6.579 5.766 1.00 88.88 206 ALA A C 1
ATOM 1671 O O . ALA A 1 206 ? 2.225 -7.331 6.641 1.00 88.88 206 ALA A O 1
ATOM 1672 N N . GLY A 1 207 ? 2.583 -5.251 5.853 1.00 91.06 207 GLY A N 1
ATOM 1673 C CA . GLY A 1 207 ? 1.995 -4.515 6.971 1.00 91.06 207 GLY A CA 1
ATOM 1674 C C . GLY A 1 207 ? 0.513 -4.831 7.130 1.00 91.06 207 GLY A C 1
ATOM 1675 O O . GLY A 1 207 ? 0.108 -5.291 8.196 1.00 91.06 207 GLY A O 1
ATOM 1676 N N . ILE A 1 208 ? -0.264 -4.709 6.049 1.00 92.88 208 ILE A N 1
ATOM 1677 C CA . ILE A 1 208 ? -1.704 -5.018 6.034 1.00 92.88 208 ILE A CA 1
ATOM 1678 C C . ILE A 1 208 ? -1.949 -6.487 6.384 1.00 92.88 208 ILE A C 1
ATOM 1680 O O . ILE A 1 208 ? -2.703 -6.793 7.306 1.00 92.88 208 ILE A O 1
ATOM 1684 N N . LYS A 1 209 ? -1.246 -7.416 5.726 1.00 91.56 209 LYS A N 1
ATOM 1685 C CA . LYS A 1 209 ? -1.379 -8.852 6.004 1.00 91.56 209 LYS A CA 1
ATOM 1686 C C . LYS A 1 209 ? -1.067 -9.195 7.460 1.00 91.56 209 LYS A C 1
ATOM 1688 O O . LYS A 1 209 ? -1.721 -10.054 8.050 1.00 91.56 209 LYS A O 1
ATOM 1693 N N . ASN A 1 210 ? -0.026 -8.588 8.032 1.00 90.81 210 ASN A N 1
ATOM 1694 C CA . ASN A 1 210 ? 0.335 -8.828 9.426 1.00 90.81 210 ASN A CA 1
ATOM 1695 C C . ASN A 1 210 ? -0.652 -8.172 10.389 1.00 90.81 210 ASN A C 1
ATOM 1697 O O . ASN A 1 210 ? -0.893 -8.772 11.429 1.00 90.81 210 ASN A O 1
ATOM 1701 N N . ALA A 1 211 ? -1.225 -7.015 10.057 1.00 90.94 211 ALA A N 1
ATOM 1702 C CA . ALA A 1 211 ? -2.281 -6.399 10.854 1.00 90.94 211 ALA A CA 1
ATOM 1703 C C . ALA A 1 211 ? -3.513 -7.306 10.902 1.00 90.94 211 ALA A C 1
ATOM 1705 O O . ALA A 1 211 ? -3.892 -7.735 11.985 1.00 90.94 211 ALA A O 1
ATOM 1706 N N . ILE A 1 212 ? -4.024 -7.736 9.743 1.00 91.38 212 ILE A N 1
ATOM 1707 C CA . ILE A 1 212 ? -5.178 -8.647 9.661 1.00 91.38 212 ILE A CA 1
ATOM 1708 C C . ILE A 1 212 ? -4.916 -9.940 10.444 1.00 91.38 212 ILE A C 1
ATOM 1710 O O . ILE A 1 212 ? -5.772 -10.404 11.183 1.00 91.38 212 ILE A O 1
ATOM 1714 N N . ARG A 1 213 ? -3.715 -10.523 10.339 1.00 88.25 213 ARG A N 1
ATOM 1715 C CA . ARG A 1 213 ? -3.386 -11.785 11.029 1.00 88.25 213 ARG A CA 1
ATOM 1716 C C . ARG A 1 213 ? -3.128 -11.651 12.522 1.00 88.25 213 ARG A C 1
ATOM 1718 O O . ARG A 1 213 ? -3.460 -12.565 13.264 1.00 88.25 213 ARG A O 1
ATOM 1725 N N . ALA A 1 214 ? -2.434 -10.599 12.945 1.00 80.38 214 ALA A N 1
ATOM 1726 C CA . ALA A 1 214 ? -2.071 -10.420 14.349 1.00 80.38 214 ALA A CA 1
ATOM 1727 C C . ALA A 1 214 ? -3.260 -9.947 15.193 1.00 80.38 214 ALA A C 1
ATOM 1729 O O . ALA A 1 214 ? -3.219 -10.088 16.410 1.00 80.38 214 ALA A O 1
ATOM 1730 N N . CYS A 1 215 ? -4.287 -9.400 14.540 1.00 78.44 215 CYS A N 1
ATOM 1731 C CA . CYS A 1 215 ? -5.366 -8.657 15.176 1.00 78.44 215 CYS A CA 1
ATOM 1732 C C . CYS A 1 215 ? -6.751 -9.222 14.815 1.00 78.44 215 CYS A C 1
ATOM 1734 O O . CYS A 1 215 ? -7.759 -8.569 15.034 1.00 78.44 215 CYS A O 1
ATOM 1736 N N . SER A 1 216 ? -6.829 -10.419 14.219 1.00 73.50 216 SER A N 1
ATOM 1737 C CA . SER A 1 216 ? -8.047 -10.918 13.555 1.00 73.50 216 SER A CA 1
ATOM 1738 C C . SER A 1 216 ? -9.271 -11.069 14.462 1.00 73.50 216 SER A C 1
ATOM 1740 O O . SER A 1 216 ? -10.379 -11.178 13.960 1.00 73.50 216 SER A O 1
ATOM 1742 N N . THR A 1 217 ? -9.092 -11.159 15.780 1.00 78.38 217 THR A N 1
ATOM 1743 C CA . THR A 1 217 ? -10.199 -11.372 16.726 1.00 78.38 217 THR A CA 1
ATOM 1744 C C . THR A 1 217 ? -10.914 -10.085 17.115 1.00 78.38 217 THR A C 1
ATOM 1746 O O . THR A 1 217 ? -12.068 -10.142 17.522 1.00 78.38 217 THR A O 1
ATOM 1749 N N . ASP A 1 218 ? -10.232 -8.945 17.034 1.00 86.94 218 ASP A N 1
ATOM 1750 C CA . ASP A 1 218 ? -10.749 -7.656 17.489 1.00 86.94 218 ASP A CA 1
ATOM 1751 C C . ASP A 1 218 ? -10.609 -6.538 16.452 1.00 86.94 218 ASP A C 1
ATOM 1753 O O . ASP A 1 218 ? -11.156 -5.469 16.670 1.00 86.94 218 ASP A O 1
ATOM 1757 N N . LEU A 1 219 ? -9.916 -6.753 15.332 1.00 90.50 219 LEU A N 1
ATOM 1758 C CA . LEU A 1 219 ? -9.777 -5.776 14.253 1.00 90.50 219 LEU A CA 1
ATOM 1759 C C . LEU A 1 219 ? -11.122 -5.491 13.579 1.00 90.50 219 LEU A C 1
ATOM 1761 O O . LEU A 1 219 ? -11.687 -6.364 12.930 1.00 90.50 219 LEU A O 1
ATOM 1765 N N . ARG A 1 220 ? -11.562 -4.235 13.657 1.00 92.06 220 ARG A N 1
ATOM 1766 C CA . ARG A 1 220 ? -12.730 -3.699 12.950 1.00 92.06 220 ARG A CA 1
ATOM 1767 C C . ARG A 1 220 ? -12.334 -2.648 11.927 1.00 92.06 220 ARG A C 1
ATOM 1769 O O . ARG A 1 220 ? -12.768 -2.701 10.785 1.00 92.06 220 ARG A O 1
ATOM 1776 N N . GLU A 1 221 ? -11.455 -1.725 12.300 1.00 93.00 221 GLU A N 1
ATOM 1777 C CA . GLU A 1 221 ? -11.038 -0.640 11.412 1.00 93.00 221 GLU A CA 1
ATOM 1778 C C . GLU A 1 221 ? -9.523 -0.661 11.235 1.00 93.00 221 GLU A C 1
ATOM 1780 O O . GLU A 1 221 ? -8.761 -0.697 12.204 1.00 93.00 221 GLU A O 1
ATOM 1785 N N . LEU A 1 222 ? -9.075 -0.640 9.982 1.00 94.06 222 LEU A N 1
ATOM 1786 C CA . LEU A 1 222 ? -7.660 -0.620 9.637 1.00 94.06 222 LEU A CA 1
ATOM 1787 C C . LEU A 1 222 ? -7.297 0.722 8.995 1.00 94.06 222 LEU A C 1
ATOM 1789 O O . LEU A 1 222 ? -7.831 1.089 7.953 1.00 94.06 222 LEU A O 1
ATOM 1793 N N . HIS A 1 223 ? -6.349 1.441 9.587 1.00 94.25 223 HIS A N 1
ATOM 1794 C CA . HIS A 1 223 ? -5.810 2.695 9.061 1.00 94.25 223 HIS A CA 1
ATOM 1795 C C . HIS A 1 223 ? -4.368 2.480 8.621 1.00 94.25 223 HIS A C 1
ATOM 1797 O O . HIS A 1 223 ? -3.528 2.090 9.424 1.00 94.25 223 HIS A O 1
ATOM 1803 N N . VAL A 1 224 ? -4.055 2.743 7.356 1.00 94.75 224 VAL A N 1
ATOM 1804 C CA . VAL A 1 224 ? -2.717 2.504 6.796 1.00 94.75 224 VAL A CA 1
ATOM 1805 C C . VAL A 1 224 ? -2.116 3.825 6.345 1.00 94.75 224 VAL A C 1
ATOM 1807 O O . VAL A 1 224 ? -2.712 4.516 5.528 1.00 94.75 224 VAL A O 1
ATOM 1810 N N . PHE A 1 225 ? -0.935 4.160 6.848 1.00 94.06 225 PHE A N 1
ATOM 1811 C CA . PHE A 1 225 ? -0.191 5.374 6.528 1.00 94.06 225 PHE A CA 1
ATOM 1812 C C . PHE A 1 225 ? 1.081 5.017 5.756 1.00 94.06 225 PHE A C 1
ATOM 1814 O O . PHE A 1 225 ? 1.917 4.261 6.257 1.00 94.06 225 PHE A O 1
ATOM 1821 N N . ALA A 1 226 ? 1.231 5.580 4.556 1.00 92.38 226 ALA A N 1
ATOM 1822 C CA . ALA A 1 226 ? 2.440 5.457 3.738 1.00 92.38 226 ALA A CA 1
ATOM 1823 C C . ALA A 1 226 ? 2.711 6.753 2.959 1.00 92.38 226 ALA A C 1
ATOM 1825 O O . ALA A 1 226 ? 1.787 7.508 2.652 1.00 92.38 226 ALA A O 1
ATOM 1826 N N . ASP A 1 227 ? 3.971 7.011 2.613 1.00 88.38 227 ASP A N 1
ATOM 1827 C CA . ASP A 1 227 ? 4.397 8.248 1.941 1.00 88.38 227 ASP A CA 1
ATOM 1828 C C . ASP A 1 227 ? 4.365 8.174 0.405 1.00 88.38 227 ASP A C 1
ATOM 1830 O O . ASP A 1 227 ? 4.494 9.186 -0.295 1.00 88.38 227 ASP A O 1
ATOM 1834 N N . ASN A 1 228 ? 4.136 6.981 -0.138 1.00 88.06 228 ASN A N 1
ATOM 1835 C CA . ASN A 1 228 ? 4.119 6.728 -1.566 1.00 88.06 228 ASN A CA 1
ATOM 1836 C C . ASN A 1 228 ? 2.688 6.662 -2.102 1.00 88.06 228 ASN A C 1
ATOM 1838 O O . ASN A 1 228 ? 2.050 5.607 -2.137 1.00 88.06 228 ASN A O 1
ATOM 1842 N N . GLN A 1 229 ? 2.210 7.814 -2.571 1.00 88.62 229 GLN A N 1
ATOM 1843 C CA . GLN A 1 229 ? 0.868 7.968 -3.126 1.00 88.62 229 GLN A CA 1
ATOM 1844 C C . GLN A 1 229 ? 0.593 6.976 -4.262 1.00 88.62 229 GLN A C 1
ATOM 1846 O O . GLN A 1 229 ? -0.465 6.362 -4.278 1.00 88.62 229 GLN A O 1
ATOM 1851 N N . THR A 1 230 ? 1.549 6.758 -5.172 1.00 87.88 230 THR A N 1
ATOM 1852 C CA . THR A 1 230 ? 1.379 5.825 -6.296 1.00 87.88 230 THR A CA 1
ATOM 1853 C C . THR A 1 230 ? 1.210 4.382 -5.823 1.00 87.88 230 THR A C 1
ATOM 1855 O O . THR A 1 230 ? 0.399 3.649 -6.378 1.00 87.88 230 THR A O 1
ATOM 1858 N N . ALA A 1 231 ? 1.944 3.956 -4.792 1.00 88.62 231 ALA A N 1
ATOM 1859 C CA . ALA A 1 231 ? 1.787 2.611 -4.240 1.00 88.62 231 ALA A CA 1
ATOM 1860 C C . ALA A 1 231 ? 0.416 2.421 -3.570 1.00 88.62 231 ALA A C 1
ATOM 1862 O O . ALA A 1 231 ? -0.180 1.356 -3.712 1.00 88.62 231 ALA A O 1
ATOM 1863 N N . LEU A 1 232 ? -0.099 3.457 -2.896 1.00 90.12 232 LEU A N 1
ATOM 1864 C CA . LEU A 1 232 ? -1.449 3.449 -2.326 1.00 90.12 232 LEU A CA 1
ATOM 1865 C C . LEU A 1 232 ? -2.530 3.465 -3.417 1.00 90.12 232 LEU A C 1
ATOM 1867 O O . LEU A 1 232 ? -3.449 2.658 -3.351 1.00 90.12 232 LEU A O 1
ATOM 1871 N N . GLN A 1 233 ? -2.391 4.319 -4.438 1.00 88.38 233 GLN A N 1
ATOM 1872 C CA . GLN A 1 233 ? -3.293 4.389 -5.599 1.00 88.38 233 GLN A CA 1
ATOM 1873 C C . GLN A 1 233 ? -3.411 3.041 -6.302 1.00 88.38 233 GLN A C 1
ATOM 1875 O O . GLN A 1 233 ? -4.503 2.605 -6.628 1.00 88.38 233 GLN A O 1
ATOM 1880 N N . ASN A 1 234 ? -2.297 2.339 -6.458 1.00 88.00 234 ASN A N 1
ATOM 1881 C CA . ASN A 1 234 ? -2.271 1.039 -7.112 1.00 88.00 234 ASN A CA 1
ATOM 1882 C C . ASN A 1 234 ? -3.017 -0.063 -6.336 1.00 88.00 234 ASN A C 1
ATOM 1884 O O . ASN A 1 234 ? -3.377 -1.074 -6.925 1.00 88.00 234 ASN A O 1
ATOM 1888 N N . ILE A 1 235 ? -3.266 0.102 -5.031 1.00 85.50 235 ILE A N 1
ATOM 1889 C CA . ILE A 1 235 ? -4.159 -0.796 -4.270 1.00 85.50 235 ILE A CA 1
ATOM 1890 C C . ILE A 1 235 ? -5.628 -0.505 -4.591 1.00 85.50 235 ILE A C 1
ATOM 1892 O O . ILE A 1 235 ? -6.451 -1.414 -4.544 1.00 85.50 235 ILE A O 1
ATOM 1896 N N . VAL A 1 236 ? -5.939 0.750 -4.914 1.00 82.00 236 VAL A N 1
ATOM 1897 C CA . VAL A 1 236 ? -7.279 1.209 -5.298 1.00 82.00 236 VAL A CA 1
ATOM 1898 C C . VAL A 1 236 ? -7.612 0.759 -6.712 1.00 82.00 236 VAL A C 1
ATOM 1900 O O . VAL A 1 236 ? -8.639 0.134 -6.944 1.00 82.00 236 VAL A O 1
ATOM 1903 N N . GLU A 1 237 ? -6.698 1.063 -7.626 1.00 83.44 237 GLU A N 1
ATOM 1904 C CA . GLU A 1 237 ? -6.817 0.868 -9.063 1.00 83.44 237 GLU A CA 1
ATOM 1905 C C . GLU A 1 237 ? -5.676 -0.058 -9.506 1.00 83.44 237 GLU A C 1
ATOM 1907 O O . GLU A 1 237 ? -4.627 0.396 -9.987 1.00 83.44 237 GLU A O 1
ATOM 1912 N N . PRO A 1 238 ? -5.814 -1.374 -9.275 1.00 81.06 238 PRO A N 1
ATOM 1913 C CA . PRO A 1 238 ? -4.776 -2.325 -9.626 1.00 81.06 238 PRO A CA 1
ATOM 1914 C C . PRO A 1 238 ? -4.585 -2.406 -11.141 1.00 81.06 238 PRO A C 1
ATOM 1916 O O . PRO A 1 238 ? -5.501 -2.269 -11.950 1.00 81.06 238 PRO A O 1
ATOM 1919 N N . GLY A 1 239 ? -3.342 -2.650 -11.540 1.00 81.19 239 GLY A N 1
ATOM 1920 C CA . GLY A 1 239 ? -2.943 -2.640 -12.938 1.00 81.19 239 GLY A CA 1
ATOM 1921 C C . GLY A 1 239 ? -1.608 -3.335 -13.163 1.00 81.19 239 GLY A C 1
ATOM 1922 O O . GLY A 1 239 ? -1.053 -3.994 -12.285 1.00 81.19 239 GLY A O 1
ATOM 1923 N N . CYS A 1 240 ? -1.064 -3.200 -14.372 1.00 80.19 240 CYS A N 1
ATOM 1924 C CA . CYS A 1 240 ? 0.176 -3.875 -14.760 1.00 80.19 240 CYS A CA 1
ATOM 1925 C C . CYS A 1 240 ? 1.418 -3.017 -14.453 1.00 80.19 240 CYS A C 1
ATOM 1927 O O . CYS A 1 240 ? 1.978 -2.338 -15.327 1.00 80.19 240 CYS A O 1
ATOM 1929 N N . TYR A 1 241 ? 1.894 -3.063 -13.211 1.00 80.75 241 TYR A N 1
ATOM 1930 C CA . TYR A 1 241 ? 3.102 -2.372 -12.737 1.00 80.75 241 TYR A CA 1
ATOM 1931 C C . TYR A 1 241 ? 4.030 -3.300 -11.944 1.00 80.75 241 TYR A C 1
ATOM 1933 O O . TYR A 1 241 ? 3.643 -4.396 -11.566 1.00 80.75 241 TYR A O 1
ATOM 1941 N N . SER A 1 242 ? 5.267 -2.848 -11.721 1.00 75.44 242 SER A N 1
ATOM 1942 C CA . SER A 1 242 ? 6.279 -3.590 -10.953 1.00 75.44 242 SER A CA 1
ATOM 1943 C C . SER A 1 242 ? 5.767 -3.886 -9.539 1.00 75.44 242 SER A C 1
ATOM 1945 O O . SER A 1 242 ? 5.261 -2.986 -8.883 1.00 75.44 242 SER A O 1
ATOM 1947 N N . GLY A 1 243 ? 5.855 -5.117 -9.060 1.00 76.38 243 GLY A N 1
ATOM 1948 C CA . GLY A 1 243 ? 5.251 -5.568 -7.814 1.00 76.38 243 GLY A CA 1
ATOM 1949 C C . GLY A 1 243 ? 3.746 -5.860 -7.882 1.00 76.38 243 GLY A C 1
ATOM 1950 O O . GLY A 1 243 ? 3.149 -5.997 -6.815 1.00 76.38 243 GLY A O 1
ATOM 1951 N N . GLN A 1 244 ? 3.126 -5.995 -9.069 1.00 84.12 244 GLN A N 1
ATOM 1952 C CA . GLN A 1 244 ? 1.674 -6.246 -9.220 1.00 84.12 244 GLN A CA 1
ATOM 1953 C C . GLN A 1 244 ? 1.186 -7.388 -8.320 1.00 84.12 244 GLN A C 1
ATOM 1955 O O . GLN A 1 244 ? 0.156 -7.270 -7.659 1.00 84.12 244 GLN A O 1
ATOM 1960 N N . MET A 1 245 ? 1.953 -8.478 -8.247 1.00 81.62 245 MET A N 1
ATOM 1961 C CA . MET A 1 245 ? 1.603 -9.646 -7.437 1.00 81.62 245 MET A CA 1
ATOM 1962 C C . MET A 1 245 ? 1.385 -9.299 -5.955 1.00 81.62 245 MET A C 1
ATOM 1964 O O . MET A 1 245 ? 0.493 -9.848 -5.316 1.00 81.62 245 MET A O 1
ATOM 1968 N N . PHE A 1 246 ? 2.166 -8.371 -5.394 1.00 84.62 246 PHE A N 1
ATOM 1969 C CA . PHE A 1 246 ? 1.992 -7.943 -4.005 1.00 84.62 246 PHE A CA 1
ATOM 1970 C C . PHE A 1 246 ? 0.703 -7.151 -3.807 1.00 84.62 246 PHE A C 1
ATOM 1972 O O . PHE A 1 246 ? 0.025 -7.353 -2.801 1.00 84.62 246 PHE A O 1
ATOM 1979 N N . THR A 1 247 ? 0.340 -6.300 -4.768 1.00 87.88 247 THR A N 1
ATOM 1980 C CA . THR A 1 247 ? -0.935 -5.582 -4.721 1.00 87.88 247 THR A CA 1
ATOM 1981 C C . THR A 1 247 ? -2.116 -6.538 -4.836 1.00 87.88 247 THR A C 1
ATOM 1983 O O . THR A 1 247 ? -3.009 -6.488 -4.002 1.00 87.88 247 THR A O 1
ATOM 1986 N N . LEU A 1 248 ? -2.098 -7.473 -5.789 1.00 86.56 248 LEU A N 1
ATOM 1987 C CA . LEU A 1 248 ? -3.184 -8.449 -5.942 1.00 86.56 248 LEU A CA 1
ATOM 1988 C C . LEU A 1 248 ? -3.385 -9.290 -4.674 1.00 86.56 248 LEU A C 1
ATOM 1990 O O . LEU A 1 248 ? -4.511 -9.573 -4.272 1.00 86.56 248 LEU A O 1
ATOM 1994 N N . LEU A 1 249 ? -2.293 -9.658 -4.000 1.00 85.69 249 LEU A N 1
ATOM 1995 C CA . LEU A 1 249 ? -2.368 -10.381 -2.733 1.00 85.69 249 LEU A CA 1
ATOM 1996 C C . LEU A 1 249 ? -2.926 -9.532 -1.596 1.00 85.69 249 LEU A C 1
ATOM 1998 O O . LEU A 1 249 ? -3.669 -10.066 -0.775 1.00 85.69 249 LEU A O 1
ATOM 2002 N N . VAL A 1 250 ? -2.576 -8.244 -1.533 1.00 89.31 250 VAL A N 1
ATOM 2003 C CA . VAL A 1 250 ? -3.123 -7.364 -0.498 1.00 89.31 250 VAL A CA 1
ATOM 2004 C C . VAL A 1 250 ? -4.603 -7.093 -0.727 1.00 89.31 250 VAL A C 1
ATOM 2006 O O . VAL A 1 250 ? -5.356 -7.137 0.236 1.00 89.31 250 VAL A O 1
ATOM 2009 N N . ILE A 1 251 ? -5.032 -6.906 -1.979 1.00 89.31 251 ILE A N 1
ATOM 2010 C CA . ILE A 1 251 ? -6.447 -6.744 -2.341 1.00 89.31 251 ILE A CA 1
ATOM 2011 C C . ILE A 1 251 ? -7.232 -7.977 -1.906 1.00 89.31 251 ILE A C 1
ATOM 2013 O O . ILE A 1 251 ? -8.226 -7.851 -1.205 1.00 89.31 251 ILE A O 1
ATOM 2017 N N . LYS A 1 252 ? -6.722 -9.177 -2.199 1.00 88.50 252 LYS A N 1
ATOM 2018 C CA . LYS A 1 252 ? -7.351 -10.427 -1.763 1.00 88.50 252 LYS A CA 1
ATOM 2019 C C . LYS A 1 252 ? -7.421 -10.573 -0.239 1.00 88.50 252 LYS A C 1
ATOM 2021 O O . LYS A 1 252 ? -8.424 -11.058 0.284 1.00 88.50 252 LYS A O 1
ATOM 2026 N N . ASP A 1 253 ? -6.356 -10.206 0.480 1.00 90.12 253 ASP A N 1
ATOM 2027 C CA . ASP A 1 253 ? -6.361 -10.220 1.948 1.00 90.12 253 ASP A CA 1
ATOM 2028 C C . ASP A 1 253 ? -7.379 -9.190 2.500 1.00 90.12 253 ASP A C 1
ATOM 2030 O O . ASP A 1 253 ? -8.091 -9.500 3.454 1.00 90.12 253 ASP A O 1
ATOM 2034 N N . LEU A 1 254 ? -7.500 -8.010 1.875 1.00 91.69 254 LEU A N 1
ATOM 2035 C CA . LEU A 1 254 ? -8.467 -6.964 2.235 1.00 91.69 254 LEU A CA 1
ATOM 2036 C C . LEU A 1 254 ? -9.915 -7.357 1.928 1.00 91.69 254 LEU A C 1
ATOM 2038 O O . LEU A 1 254 ? -10.761 -7.204 2.798 1.00 91.69 254 LEU A O 1
ATOM 2042 N N . GLN A 1 255 ? -10.212 -7.907 0.751 1.00 90.19 255 GLN A N 1
ATOM 2043 C CA . GLN A 1 255 ? -11.547 -8.413 0.414 1.00 90.19 255 GLN A CA 1
ATOM 2044 C C . GLN A 1 255 ? -11.992 -9.477 1.404 1.00 90.19 255 GLN A C 1
ATOM 2046 O O . GLN A 1 255 ? -13.107 -9.430 1.908 1.00 90.19 255 GLN A O 1
ATOM 2051 N N . ARG A 1 256 ? -11.103 -10.422 1.739 1.00 90.12 256 ARG A N 1
ATOM 2052 C CA . ARG A 1 256 ? -11.409 -11.429 2.755 1.00 90.12 256 ARG A CA 1
ATOM 2053 C C . ARG A 1 256 ? -11.769 -10.771 4.086 1.00 90.12 256 ARG A C 1
ATOM 2055 O O . ARG A 1 256 ? -12.779 -11.139 4.670 1.00 90.12 256 ARG A O 1
ATOM 2062 N N . PHE A 1 257 ? -10.967 -9.809 4.532 1.00 91.94 257 PHE A N 1
ATOM 2063 C CA . PHE A 1 257 ? -11.241 -9.054 5.749 1.00 91.94 257 PHE A CA 1
ATOM 2064 C C . PHE A 1 257 ? -12.595 -8.324 5.673 1.00 91.94 257 PHE A C 1
ATOM 2066 O O . PHE A 1 257 ? -13.422 -8.499 6.557 1.00 91.94 257 PHE A O 1
ATOM 2073 N N . LEU A 1 258 ? -12.889 -7.592 4.598 1.00 92.00 258 LEU A N 1
ATOM 2074 C CA . LEU A 1 258 ? -14.151 -6.856 4.432 1.00 92.00 258 LEU A CA 1
ATOM 2075 C C . LEU A 1 258 ? -15.381 -7.776 4.287 1.00 92.00 258 LEU A C 1
ATOM 2077 O O . LEU A 1 258 ? -16.488 -7.390 4.668 1.00 92.00 258 LEU A O 1
ATOM 2081 N N . CYS A 1 259 ? -15.212 -8.993 3.767 1.00 91.25 259 CYS A N 1
ATOM 2082 C CA . CYS A 1 259 ? -16.271 -10.003 3.682 1.00 91.25 259 CYS A CA 1
ATOM 2083 C C . CYS A 1 259 ? -16.567 -10.692 5.022 1.00 91.25 259 CYS A C 1
ATOM 2085 O O . CYS A 1 259 ? -17.657 -11.233 5.189 1.00 91.25 259 CYS A O 1
ATOM 2087 N N . GLU A 1 260 ? -15.618 -10.709 5.964 1.00 91.19 260 GLU A N 1
ATOM 2088 C CA . GLU A 1 260 ? -15.783 -11.396 7.253 1.00 91.19 260 GLU A CA 1
ATOM 2089 C C . GLU A 1 260 ? -16.810 -10.701 8.168 1.00 91.19 260 GLU A C 1
ATOM 2091 O O . GLU A 1 260 ? -17.480 -11.380 8.942 1.00 91.19 260 GLU A O 1
ATOM 2096 N N . SER A 1 261 ? -16.984 -9.378 8.066 1.00 90.38 261 SER A N 1
ATOM 2097 C CA . SER A 1 261 ? -17.984 -8.628 8.841 1.00 90.38 261 SER A CA 1
ATOM 2098 C C . SER A 1 261 ? -18.382 -7.325 8.139 1.00 90.38 261 SER A C 1
ATOM 2100 O O . SER A 1 261 ? -17.509 -6.666 7.569 1.00 90.38 261 SER A O 1
ATOM 2102 N N . PRO A 1 262 ? -19.659 -6.895 8.208 1.00 89.88 262 PRO A N 1
ATOM 2103 C CA . PRO A 1 262 ? -20.094 -5.599 7.682 1.00 89.88 262 PRO A CA 1
ATOM 2104 C C . PRO A 1 262 ? -19.468 -4.415 8.436 1.00 89.88 262 PRO A C 1
ATOM 2106 O O . PRO A 1 262 ? -19.347 -3.333 7.871 1.00 89.88 262 PRO A O 1
ATOM 2109 N N . GLU A 1 263 ? -19.017 -4.624 9.677 1.00 89.94 263 GLU A N 1
ATOM 2110 C CA . GLU A 1 263 ? -18.357 -3.600 10.499 1.00 89.94 263 GLU A CA 1
ATOM 2111 C C . GLU A 1 263 ? -16.891 -3.375 10.106 1.00 89.94 263 GLU A C 1
ATOM 2113 O O . GLU A 1 263 ? -16.276 -2.401 10.537 1.00 89.94 263 GLU A O 1
ATOM 2118 N N . HIS A 1 264 ? -16.314 -4.273 9.300 1.00 93.75 264 HIS A N 1
ATOM 2119 C CA . HIS A 1 264 ? -14.927 -4.151 8.880 1.00 93.75 264 HIS A CA 1
ATOM 2120 C C . HIS A 1 264 ? -14.750 -3.019 7.869 1.00 93.75 264 HIS A C 1
ATOM 2122 O O . HIS A 1 264 ? -15.472 -2.955 6.871 1.00 93.75 264 HIS A O 1
ATOM 2128 N N . SER A 1 265 ? -13.758 -2.158 8.101 1.00 94.12 265 SER A N 1
ATOM 2129 C CA . SER A 1 265 ? -13.418 -1.057 7.201 1.00 94.12 265 SER A CA 1
ATOM 2130 C C . SER A 1 265 ? -11.910 -0.831 7.076 1.00 94.12 265 SER A C 1
ATOM 2132 O O . SER A 1 265 ? -11.113 -1.182 7.950 1.00 94.12 265 SER A O 1
ATOM 2134 N N . ILE A 1 266 ? -11.509 -0.247 5.950 1.00 94.56 266 ILE A N 1
ATOM 2135 C CA . ILE A 1 266 ? -10.127 0.086 5.613 1.00 94.56 266 ILE A CA 1
ATOM 2136 C C . ILE A 1 266 ? -10.043 1.548 5.186 1.00 94.56 266 ILE A C 1
ATOM 2138 O O . ILE A 1 266 ? -10.819 2.020 4.355 1.00 94.56 266 ILE A O 1
ATOM 2142 N N . THR A 1 267 ? -9.061 2.270 5.723 1.00 93.81 267 THR A N 1
ATOM 2143 C CA . THR A 1 267 ? -8.711 3.609 5.253 1.00 93.81 267 THR A CA 1
ATOM 2144 C C . THR A 1 267 ? -7.222 3.708 4.941 1.00 93.81 267 THR A C 1
ATOM 2146 O O . THR A 1 267 ? -6.382 3.558 5.830 1.00 93.81 267 THR A O 1
ATOM 2149 N N . LEU A 1 268 ? -6.879 4.012 3.687 1.00 93.56 268 LEU A N 1
ATOM 2150 C CA . LEU A 1 268 ? -5.503 4.314 3.288 1.00 93.56 268 LEU A CA 1
ATOM 2151 C C . LEU A 1 268 ? -5.263 5.827 3.328 1.00 93.56 268 LEU A C 1
ATOM 2153 O O . LEU A 1 268 ? -6.004 6.597 2.720 1.00 93.56 268 LEU A O 1
ATOM 2157 N N . HIS A 1 269 ? -4.205 6.257 4.007 1.00 93.00 269 HIS A N 1
ATOM 2158 C CA . HIS A 1 269 ? -3.814 7.654 4.161 1.00 93.00 269 HIS A CA 1
ATOM 2159 C C . HIS A 1 269 ? -2.441 7.874 3.544 1.00 93.00 269 HIS A C 1
ATOM 2161 O O . HIS A 1 269 ? -1.474 7.179 3.869 1.00 93.00 269 HIS A O 1
ATOM 2167 N N . TRP A 1 270 ? -2.341 8.895 2.698 1.00 92.94 270 TRP A N 1
ATOM 2168 C CA . TRP A 1 270 ? -1.034 9.433 2.363 1.00 92.94 270 TRP A CA 1
ATOM 2169 C C . TRP A 1 270 ? -0.450 10.160 3.581 1.00 92.94 270 TRP A C 1
ATOM 2171 O O . TRP A 1 270 ? -1.135 10.957 4.224 1.00 92.94 270 TRP A O 1
ATOM 2181 N N . CYS A 1 271 ? 0.812 9.877 3.897 1.00 90.56 271 CYS A N 1
ATOM 2182 C CA . CYS A 1 271 ? 1.521 10.422 5.046 1.00 90.56 271 CYS A CA 1
ATOM 2183 C C . CYS A 1 271 ? 2.783 11.169 4.590 1.00 90.56 271 CYS A C 1
ATOM 2185 O O . CYS A 1 271 ? 3.640 10.573 3.936 1.00 90.56 271 CYS A O 1
ATOM 2187 N N . PRO A 1 272 ? 2.962 12.453 4.928 1.00 88.69 272 PRO A N 1
ATOM 2188 C CA . PRO A 1 272 ? 4.174 13.168 4.559 1.00 88.69 272 PRO A CA 1
ATOM 2189 C C . PRO A 1 272 ? 5.418 12.595 5.258 1.00 88.69 272 PRO A C 1
ATOM 2191 O O . PRO A 1 272 ? 5.489 12.481 6.481 1.00 88.69 272 PRO A O 1
ATOM 2194 N N . ALA A 1 273 ? 6.453 12.295 4.473 1.00 85.75 273 ALA A N 1
ATOM 2195 C CA . ALA A 1 273 ? 7.759 11.903 5.004 1.00 85.75 273 ALA A CA 1
ATOM 2196 C C . ALA A 1 273 ? 8.536 13.092 5.598 1.00 85.75 273 ALA A C 1
ATOM 2198 O O . ALA A 1 273 ? 8.514 14.183 5.018 1.00 85.75 273 ALA A O 1
ATOM 2199 N N . HIS A 1 274 ? 9.282 12.843 6.681 1.00 83.31 274 HIS A N 1
ATOM 2200 C CA . HIS A 1 274 ? 10.246 13.767 7.309 1.00 83.31 274 HIS A CA 1
ATOM 2201 C C . HIS A 1 274 ? 9.665 15.117 7.764 1.00 83.31 274 HIS A C 1
ATOM 2203 O O . HIS A 1 274 ? 10.243 16.166 7.486 1.00 83.31 274 HIS A O 1
ATOM 2209 N N . VAL A 1 275 ? 8.512 15.092 8.435 1.00 84.19 275 VAL A N 1
ATOM 2210 C CA . VAL A 1 275 ? 7.843 16.299 8.961 1.00 84.19 275 VAL A CA 1
ATOM 2211 C C . VAL A 1 275 ? 7.596 16.255 10.477 1.00 84.19 275 VAL A C 1
ATOM 2213 O O . VAL A 1 275 ? 6.760 17.000 10.974 1.00 84.19 275 VAL A O 1
ATOM 2216 N N . GLY A 1 276 ? 8.284 15.388 11.230 1.00 83.25 276 GLY A N 1
ATOM 2217 C CA . GLY A 1 276 ? 8.128 15.327 12.688 1.00 83.25 276 GLY A CA 1
ATOM 2218 C C . GLY A 1 276 ? 7.058 14.361 13.198 1.00 83.25 276 GLY A C 1
ATOM 2219 O O . GLY A 1 276 ? 6.732 14.411 14.378 1.00 83.25 276 GLY A O 1
ATOM 2220 N N . ILE A 1 277 ? 6.482 13.493 12.353 1.00 87.56 277 ILE A N 1
ATOM 2221 C CA . ILE A 1 277 ? 5.493 12.493 12.803 1.00 87.56 277 ILE A CA 1
ATOM 2222 C C . ILE A 1 277 ? 6.235 11.346 13.508 1.00 87.56 277 ILE A C 1
ATOM 2224 O O . ILE A 1 277 ? 6.906 10.571 12.815 1.00 87.56 277 ILE A O 1
ATOM 2228 N N . PRO A 1 278 ? 6.089 11.158 14.835 1.00 89.06 278 PRO A N 1
ATOM 2229 C CA . PRO A 1 278 ? 6.951 10.252 15.598 1.00 89.06 278 PRO A CA 1
ATOM 2230 C C . PRO A 1 278 ? 6.932 8.806 15.093 1.00 89.06 278 PRO A C 1
ATOM 2232 O O . PRO A 1 278 ? 7.973 8.164 14.980 1.00 89.06 278 PRO A O 1
ATOM 2235 N N . GLN A 1 279 ? 5.753 8.288 14.743 1.00 90.12 279 GLN A N 1
ATOM 2236 C CA . GLN A 1 279 ? 5.582 6.917 14.255 1.00 90.12 279 GLN A CA 1
ATOM 2237 C C . GLN A 1 279 ? 6.229 6.714 12.880 1.00 90.12 279 GLN A C 1
ATOM 2239 O O . GLN A 1 279 ? 6.827 5.667 12.624 1.00 90.12 279 GLN A O 1
ATOM 2244 N N . ASN A 1 280 ? 6.120 7.717 12.003 1.00 89.94 280 ASN A N 1
ATOM 2245 C CA . ASN A 1 280 ? 6.707 7.671 10.669 1.00 89.94 280 ASN A CA 1
ATOM 2246 C C . ASN A 1 280 ? 8.238 7.766 10.750 1.00 89.94 280 ASN A C 1
ATOM 2248 O O . ASN A 1 280 ? 8.952 6.983 10.131 1.00 89.94 280 ASN A O 1
ATOM 2252 N N . GLU A 1 281 ? 8.752 8.671 11.586 1.00 90.56 281 GLU A N 1
ATOM 2253 C CA . GLU A 1 281 ? 10.192 8.825 11.815 1.00 90.56 281 GLU A CA 1
ATOM 2254 C C . GLU A 1 281 ? 10.814 7.598 12.477 1.00 90.56 281 GLU A C 1
ATOM 2256 O O . GLU A 1 281 ? 11.902 7.171 12.087 1.00 90.56 281 GLU A O 1
ATOM 2261 N N . PHE A 1 282 ? 10.107 6.980 13.426 1.00 90.06 282 PHE A N 1
ATOM 2262 C CA . PHE A 1 282 ? 10.522 5.719 14.028 1.00 90.06 282 PHE A CA 1
ATOM 2263 C C . PHE A 1 282 ? 10.705 4.625 12.966 1.00 90.06 282 PHE A C 1
ATOM 2265 O O . PHE A 1 282 ? 11.735 3.948 12.948 1.00 90.06 282 PHE A O 1
ATOM 2272 N N . ILE A 1 283 ? 9.748 4.466 12.046 1.00 90.00 283 ILE A N 1
ATOM 2273 C CA . ILE A 1 283 ? 9.827 3.448 10.991 1.00 90.00 283 ILE A CA 1
ATOM 2274 C C . ILE A 1 283 ? 10.883 3.777 9.933 1.00 90.00 283 ILE A C 1
ATOM 2276 O O . ILE A 1 283 ? 11.579 2.854 9.496 1.00 90.00 283 ILE A O 1
ATOM 2280 N N . ASP A 1 284 ? 11.091 5.048 9.596 1.00 89.69 284 ASP A N 1
ATOM 2281 C CA . ASP A 1 284 ? 12.187 5.475 8.719 1.00 89.69 284 ASP A CA 1
ATOM 2282 C C . ASP A 1 284 ? 13.561 5.162 9.327 1.00 89.69 284 ASP A C 1
ATOM 2284 O O . ASP A 1 284 ? 14.430 4.576 8.668 1.00 89.69 284 ASP A O 1
ATOM 2288 N N . GLN A 1 285 ? 13.757 5.443 10.617 1.00 88.88 285 GLN A N 1
ATOM 2289 C CA . GLN A 1 285 ? 14.974 5.051 11.333 1.00 88.88 285 GLN A CA 1
ATOM 2290 C C . GLN A 1 285 ? 15.143 3.527 11.368 1.00 88.88 285 GLN A C 1
ATOM 2292 O O . GLN A 1 285 ? 16.234 3.007 11.098 1.00 88.88 285 GLN A O 1
ATOM 2297 N N . LEU A 1 286 ? 14.059 2.792 11.621 1.00 86.75 286 LEU A N 1
ATOM 2298 C CA . LEU A 1 286 ? 14.064 1.334 11.632 1.00 86.75 286 LEU A CA 1
ATOM 2299 C C . LEU A 1 286 ? 14.457 0.778 10.251 1.00 86.75 286 LEU A C 1
ATOM 2301 O O . LEU A 1 286 ? 15.337 -0.081 10.147 1.00 86.75 286 LEU A O 1
ATOM 2305 N N . ALA A 1 287 ? 13.890 1.327 9.172 1.00 84.81 287 ALA A N 1
ATOM 2306 C CA . ALA A 1 287 ? 14.232 0.961 7.802 1.00 84.81 287 ALA A CA 1
ATOM 2307 C C . ALA A 1 287 ? 15.697 1.295 7.493 1.00 84.81 287 ALA A C 1
ATOM 2309 O O . ALA A 1 287 ? 16.408 0.473 6.906 1.00 84.81 287 ALA A O 1
ATOM 2310 N N . LYS A 1 288 ? 16.194 2.456 7.934 1.00 85.81 288 LYS A N 1
ATOM 2311 C CA . LYS A 1 288 ? 17.600 2.864 7.790 1.00 85.81 288 LYS A CA 1
ATOM 2312 C C . LYS A 1 288 ? 18.570 1.924 8.505 1.00 85.81 288 LYS A C 1
ATOM 2314 O O . LYS A 1 288 ? 19.597 1.587 7.915 1.00 85.81 288 LYS A O 1
ATOM 2319 N N . SER A 1 289 ? 18.236 1.452 9.705 1.00 80.75 289 SER A N 1
ATOM 2320 C CA . SER A 1 289 ? 19.127 0.607 10.513 1.00 80.75 289 SER A CA 1
ATOM 2321 C C . SER A 1 289 ? 19.388 -0.782 9.908 1.00 80.75 289 SER A C 1
ATOM 2323 O O . SER A 1 289 ? 20.485 -1.321 10.041 1.00 80.75 289 SER A O 1
ATOM 2325 N N . ARG A 1 290 ? 18.430 -1.363 9.168 1.00 71.12 290 ARG A N 1
ATOM 2326 C CA . ARG A 1 290 ? 18.559 -2.724 8.600 1.00 71.12 290 ARG A CA 1
ATOM 2327 C C . ARG A 1 290 ? 19.171 -2.775 7.190 1.00 71.12 290 ARG A C 1
ATOM 2329 O O . ARG A 1 290 ? 19.280 -3.849 6.601 1.00 71.12 290 ARG A O 1
ATOM 2336 N N . LYS A 1 291 ? 19.620 -1.646 6.635 1.00 64.12 291 LYS A N 1
ATOM 2337 C CA . LYS A 1 291 ? 20.193 -1.568 5.271 1.00 64.12 291 LYS A CA 1
ATOM 2338 C C . LYS A 1 291 ? 21.438 -2.435 5.056 1.00 64.12 291 LYS A C 1
ATOM 2340 O O . LYS A 1 291 ? 21.712 -2.857 3.928 1.00 64.12 291 LYS A O 1
ATOM 2345 N N . ASP A 1 292 ? 22.189 -2.680 6.126 1.00 60.38 292 ASP A N 1
ATOM 2346 C CA . ASP A 1 292 ? 23.461 -3.401 6.082 1.00 60.38 292 ASP A CA 1
ATOM 2347 C C . ASP A 1 292 ? 23.344 -4.862 6.570 1.00 60.38 292 ASP A C 1
ATOM 2349 O O . ASP A 1 292 ? 24.309 -5.620 6.476 1.00 60.38 292 ASP A O 1
ATOM 2353 N N . ALA A 1 293 ? 22.150 -5.294 6.995 1.00 57.53 293 ALA A N 1
ATOM 2354 C CA . ALA A 1 293 ? 21.900 -6.658 7.454 1.00 57.53 293 ALA A CA 1
ATOM 2355 C C . ALA A 1 293 ? 21.790 -7.667 6.285 1.00 57.53 293 ALA A C 1
ATOM 2357 O O . ALA A 1 293 ? 21.317 -7.317 5.196 1.00 57.53 293 ALA A O 1
ATOM 2358 N N . PRO A 1 294 ? 22.198 -8.935 6.486 1.00 53.66 294 PRO A N 1
ATOM 2359 C CA . PRO A 1 294 ? 21.991 -9.996 5.504 1.00 53.66 294 PRO A CA 1
ATOM 2360 C C . PRO A 1 294 ? 20.495 -10.250 5.248 1.00 53.66 294 PRO A C 1
ATOM 2362 O O . PRO A 1 294 ? 19.646 -10.041 6.116 1.00 53.66 294 PRO A O 1
ATOM 2365 N N . LEU A 1 295 ? 20.171 -10.705 4.032 1.00 51.50 295 LEU A N 1
ATOM 2366 C CA . LEU A 1 295 ? 18.806 -11.076 3.646 1.00 51.50 295 LEU A CA 1
ATOM 2367 C C . LEU A 1 295 ? 18.277 -12.150 4.599 1.00 51.50 295 LEU A C 1
ATOM 2369 O O . LEU A 1 295 ? 18.910 -13.187 4.778 1.00 51.50 295 LEU A O 1
ATOM 2373 N N . THR A 1 296 ? 17.117 -11.914 5.208 1.00 45.75 296 THR A N 1
ATOM 2374 C CA . THR A 1 296 ? 16.505 -12.884 6.120 1.00 45.75 296 THR A CA 1
ATOM 2375 C C . THR A 1 296 ? 15.669 -13.906 5.343 1.00 45.75 296 THR A C 1
ATOM 2377 O O . THR A 1 296 ? 14.851 -13.562 4.489 1.00 45.75 296 THR A O 1
ATOM 2380 N N . THR A 1 297 ? 15.851 -15.189 5.670 1.00 38.97 297 THR A N 1
ATOM 2381 C CA . THR A 1 297 ? 15.249 -16.375 5.024 1.00 38.97 297 THR A CA 1
ATOM 2382 C C . THR A 1 297 ? 13.710 -16.365 4.974 1.00 38.97 297 THR A C 1
ATOM 2384 O O . THR A 1 297 ? 13.107 -17.040 4.140 1.00 38.97 297 THR A O 1
ATOM 2387 N N . GLY A 1 298 ? 13.045 -15.573 5.823 1.00 42.12 298 GLY A N 1
ATOM 2388 C CA . GLY A 1 298 ? 11.581 -15.469 5.864 1.00 42.12 298 GLY A CA 1
ATOM 2389 C C . GLY A 1 298 ? 10.945 -14.857 4.607 1.00 42.12 298 GLY A C 1
ATOM 2390 O O . GLY A 1 298 ? 9.826 -15.227 4.259 1.00 42.12 298 GLY A O 1
ATOM 2391 N N . HIS A 1 299 ? 11.655 -13.980 3.886 1.00 43.62 299 HIS A N 1
ATOM 2392 C CA . HIS A 1 299 ? 11.114 -13.264 2.719 1.00 43.62 299 HIS A CA 1
ATOM 2393 C C . HIS A 1 299 ? 11.143 -14.077 1.419 1.00 43.62 299 HIS A C 1
ATOM 2395 O O . HIS A 1 299 ? 10.220 -13.965 0.612 1.00 43.62 299 HIS A O 1
ATOM 2401 N N . LEU A 1 300 ? 12.129 -14.969 1.258 1.00 38.81 300 LEU A N 1
ATOM 2402 C CA . LEU A 1 300 ? 12.133 -15.954 0.170 1.00 38.81 300 LEU A CA 1
ATOM 2403 C C . LEU A 1 300 ? 10.867 -16.818 0.218 1.00 38.81 300 LEU A C 1
ATOM 2405 O O . LEU A 1 300 ? 10.303 -17.114 -0.824 1.00 38.81 300 LEU A O 1
ATOM 2409 N N . ARG A 1 301 ? 10.349 -17.146 1.412 1.00 35.97 301 ARG A N 1
ATOM 2410 C CA . ARG A 1 301 ? 9.087 -17.893 1.551 1.00 35.97 301 ARG A CA 1
ATOM 2411 C C . ARG A 1 301 ? 7.848 -17.091 1.158 1.00 35.97 301 ARG A C 1
ATOM 2413 O O . ARG A 1 301 ? 6.897 -17.711 0.698 1.00 35.97 301 ARG A O 1
ATOM 2420 N N . LEU A 1 302 ? 7.830 -15.765 1.341 1.00 41.00 302 LEU A N 1
ATOM 2421 C CA . LEU A 1 302 ? 6.713 -14.930 0.885 1.00 41.00 302 LEU A CA 1
ATOM 2422 C C . LEU A 1 302 ? 6.726 -14.866 -0.648 1.00 41.00 302 LEU A C 1
ATOM 2424 O O . LEU A 1 302 ? 5.750 -15.272 -1.259 1.00 41.00 302 LEU A O 1
ATOM 2428 N N . LEU A 1 303 ? 7.867 -14.509 -1.251 1.00 39.66 303 LEU A N 1
ATOM 2429 C CA . LEU A 1 303 ? 8.074 -14.494 -2.708 1.00 39.66 303 LEU A CA 1
ATOM 2430 C C . LEU A 1 303 ? 7.766 -15.854 -3.369 1.00 39.66 303 LEU A C 1
ATOM 2432 O O . LEU A 1 303 ? 7.053 -15.900 -4.368 1.00 39.66 303 LEU A O 1
ATOM 2436 N N . LEU A 1 304 ? 8.229 -16.965 -2.779 1.00 33.56 304 LEU A N 1
ATOM 2437 C CA . LEU A 1 304 ? 7.971 -18.323 -3.279 1.00 33.56 304 LEU A CA 1
ATOM 2438 C C . LEU A 1 304 ? 6.511 -18.769 -3.073 1.00 33.56 304 LEU A C 1
ATOM 2440 O O . LEU A 1 304 ? 5.961 -19.449 -3.937 1.00 33.56 304 LEU A O 1
ATOM 2444 N N . ARG A 1 305 ? 5.845 -18.382 -1.970 1.00 31.88 305 ARG A N 1
ATOM 2445 C CA . ARG A 1 305 ? 4.403 -18.655 -1.785 1.00 31.88 305 ARG A CA 1
ATOM 2446 C C . ARG A 1 305 ? 3.533 -17.834 -2.732 1.00 31.88 305 ARG A C 1
ATOM 2448 O O . ARG A 1 305 ? 2.514 -18.359 -3.169 1.00 31.88 305 ARG A O 1
ATOM 2455 N N . CYS A 1 306 ? 3.923 -16.596 -3.046 1.00 34.38 306 CYS A N 1
ATOM 2456 C CA . CYS A 1 306 ? 3.219 -15.745 -4.006 1.00 34.38 306 CYS A CA 1
ATOM 2457 C C . CYS A 1 306 ? 3.179 -16.389 -5.401 1.00 34.38 306 CYS A C 1
ATOM 2459 O O . CYS A 1 306 ? 2.123 -16.398 -6.019 1.00 34.38 306 CYS A O 1
ATOM 2461 N N . GLN A 1 307 ? 4.287 -16.987 -5.858 1.00 29.89 307 GLN A N 1
ATOM 2462 C CA . GLN A 1 307 ? 4.343 -17.703 -7.143 1.00 29.89 307 GLN A CA 1
ATOM 2463 C C . GLN A 1 307 ? 3.563 -19.032 -7.138 1.00 29.89 307 GLN A C 1
ATOM 2465 O O . GLN A 1 307 ? 2.978 -19.407 -8.148 1.00 29.89 307 GLN A O 1
ATOM 2470 N N . TRP A 1 308 ? 3.523 -19.752 -6.011 1.00 24.98 308 TRP A N 1
ATOM 2471 C CA . TRP A 1 308 ? 2.830 -21.047 -5.933 1.00 24.98 308 TRP A CA 1
ATOM 2472 C C . TRP A 1 308 ? 1.302 -20.932 -5.809 1.00 24.98 308 TRP A C 1
ATOM 2474 O O . TRP A 1 308 ? 0.574 -21.753 -6.362 1.00 24.98 308 TRP A O 1
ATOM 2484 N N . GLN A 1 309 ? 0.784 -19.923 -5.098 1.00 30.66 309 GLN A N 1
ATOM 2485 C CA . GLN A 1 309 ? -0.661 -19.800 -4.845 1.00 30.66 309 GLN A CA 1
ATOM 2486 C C . GLN A 1 309 ? -1.489 -19.400 -6.077 1.00 30.66 309 GLN A C 1
ATOM 2488 O O . GLN A 1 309 ? -2.695 -19.637 -6.074 1.00 30.66 309 GLN A O 1
ATOM 2493 N N . THR A 1 310 ? -0.869 -18.839 -7.117 1.00 33.91 310 THR A N 1
ATOM 2494 C CA . THR A 1 310 ? -1.515 -18.545 -8.408 1.00 33.91 310 THR A CA 1
ATOM 2495 C C . THR A 1 310 ? -1.429 -19.711 -9.397 1.00 33.91 310 THR A C 1
ATOM 2497 O O . THR A 1 310 ? -2.271 -19.815 -10.281 1.00 33.91 310 THR A O 1
ATOM 2500 N N . SER A 1 311 ? -0.453 -20.614 -9.233 1.00 29.53 311 SER A N 1
ATOM 2501 C CA . SER A 1 311 ? -0.255 -21.773 -10.115 1.00 29.53 311 SER A CA 1
ATOM 2502 C C . SER A 1 311 ? -1.129 -22.977 -9.739 1.00 29.53 311 SER A C 1
ATOM 2504 O O . SER A 1 311 ? -1.483 -23.768 -10.609 1.00 29.53 311 SER A O 1
ATOM 2506 N N . THR A 1 312 ? -1.530 -23.117 -8.470 1.00 28.83 312 THR A N 1
ATOM 2507 C CA . THR A 1 312 ? -2.326 -24.266 -8.011 1.00 28.83 312 THR A CA 1
ATOM 2508 C C . THR A 1 312 ? -3.609 -23.829 -7.309 1.00 28.83 312 THR A C 1
ATOM 2510 O O . THR A 1 312 ? -3.648 -23.764 -6.077 1.00 28.83 312 THR A O 1
ATOM 2513 N N . LYS A 1 313 ? -4.648 -23.515 -8.092 1.00 27.23 313 LYS A N 1
ATOM 2514 C CA . LYS A 1 313 ? -6.075 -23.830 -7.854 1.00 27.23 313 LYS A CA 1
ATOM 2515 C C . LYS A 1 313 ? -6.946 -22.999 -8.809 1.00 27.23 313 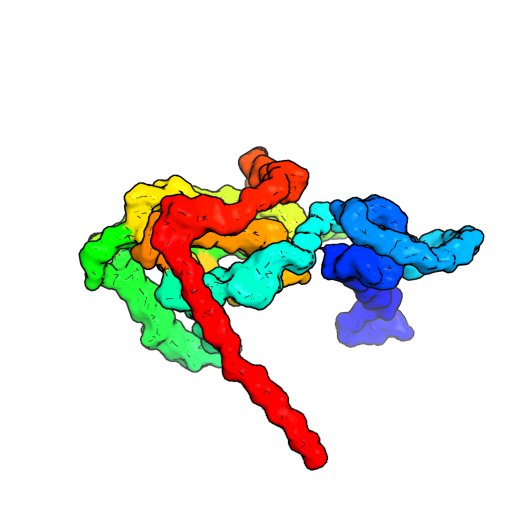LYS A C 1
ATOM 2517 O O . LYS A 1 313 ? -6.830 -21.775 -8.776 1.00 27.23 313 LYS A O 1
ATOM 2522 N N . PRO A 1 314 ? -7.855 -23.606 -9.594 1.00 28.69 314 PRO A N 1
ATOM 2523 C CA . PRO A 1 314 ? -8.963 -22.847 -10.159 1.00 28.69 314 PRO A CA 1
ATOM 2524 C C . PRO A 1 314 ? -9.734 -22.210 -8.997 1.00 28.69 314 PRO A C 1
ATOM 2526 O O . PRO A 1 314 ? -10.035 -22.872 -8.000 1.00 28.69 314 PRO A O 1
ATOM 2529 N N . SER A 1 315 ? -9.969 -20.902 -9.081 1.00 36.97 315 SER A N 1
ATOM 2530 C CA . SER A 1 315 ? -10.770 -20.163 -8.109 1.00 36.97 315 SER A CA 1
ATOM 2531 C C . SER A 1 315 ? -12.121 -20.850 -7.943 1.00 36.97 315 SER A C 1
ATOM 2533 O O . SER A 1 315 ? -12.843 -21.039 -8.921 1.00 36.97 315 SER A O 1
ATOM 2535 N N . THR A 1 316 ? -12.460 -21.223 -6.710 1.00 34.62 316 THR A N 1
ATOM 2536 C CA . THR A 1 316 ? -13.804 -21.682 -6.358 1.00 34.62 316 THR A CA 1
ATOM 2537 C C . THR A 1 316 ? -14.815 -20.635 -6.848 1.00 34.62 316 THR A C 1
ATOM 2539 O O . THR A 1 316 ? -14.567 -19.444 -6.628 1.00 34.62 316 THR A O 1
ATOM 2542 N N . PRO A 1 317 ? -15.917 -21.020 -7.518 1.00 38.41 317 PRO A N 1
ATOM 2543 C CA . PRO A 1 317 ? -16.870 -20.060 -8.064 1.00 38.41 317 PRO A CA 1
ATOM 2544 C C . PRO A 1 317 ? -17.375 -19.112 -6.973 1.00 38.41 317 PRO A C 1
ATOM 2546 O O . PRO A 1 317 ? -17.836 -19.566 -5.923 1.00 38.41 317 PRO A O 1
ATOM 2549 N N . ARG A 1 318 ? -17.279 -17.798 -7.229 1.00 42.75 318 ARG A N 1
ATOM 2550 C CA . ARG A 1 318 ? -17.632 -16.709 -6.300 1.00 42.75 318 ARG A CA 1
ATOM 2551 C C . ARG A 1 318 ? -18.997 -16.933 -5.620 1.00 42.75 318 ARG A C 1
ATOM 2553 O O . ARG A 1 318 ? -19.101 -16.657 -4.434 1.00 42.75 318 ARG A O 1
ATOM 2560 N N . GLN A 1 319 ? -19.985 -17.532 -6.297 1.00 36.16 319 GLN A N 1
ATOM 2561 C CA . GLN A 1 319 ? -21.305 -17.887 -5.734 1.00 36.16 319 GLN A CA 1
ATOM 2562 C C . GLN A 1 319 ? -21.246 -18.605 -4.373 1.00 36.16 319 GLN A C 1
ATOM 2564 O O . GLN A 1 319 ? -21.999 -18.253 -3.471 1.00 36.16 319 GLN A O 1
ATOM 2569 N N . ALA A 1 320 ? -20.292 -19.519 -4.172 1.00 35.84 320 ALA A N 1
ATOM 2570 C CA . ALA A 1 320 ? -20.204 -20.307 -2.941 1.00 35.84 320 ALA A CA 1
ATOM 2571 C C . ALA A 1 320 ? -19.782 -19.492 -1.699 1.00 35.84 320 ALA A C 1
ATOM 2573 O O . ALA A 1 320 ? -19.989 -19.939 -0.570 1.00 35.84 320 ALA A O 1
ATOM 2574 N N . ILE A 1 321 ? -19.160 -18.320 -1.884 1.00 39.47 321 ILE A N 1
ATOM 2575 C CA . ILE A 1 321 ? -18.779 -17.418 -0.783 1.00 39.47 321 ILE A CA 1
ATOM 2576 C C . ILE A 1 321 ? -19.976 -16.547 -0.383 1.00 39.47 321 ILE A C 1
ATOM 2578 O O . ILE A 1 321 ? -20.240 -16.393 0.807 1.00 39.47 321 ILE A O 1
ATOM 2582 N N . TRP A 1 322 ? -20.740 -16.056 -1.362 1.00 36.19 322 TRP A N 1
ATOM 2583 C CA . TRP A 1 322 ? -21.938 -15.239 -1.140 1.00 36.19 322 TRP A CA 1
ATOM 2584 C C . TRP A 1 322 ? -23.067 -16.043 -0.475 1.00 36.19 322 TRP A C 1
ATOM 2586 O O . TRP A 1 322 ? -23.675 -15.568 0.480 1.00 36.19 322 TRP A O 1
ATOM 2596 N N . GLU A 1 323 ? -23.269 -17.298 -0.890 1.00 37.25 323 GLU A N 1
ATOM 2597 C CA . GLU A 1 323 ? -24.261 -18.204 -0.285 1.00 37.25 323 GLU A CA 1
ATOM 2598 C C . GLU A 1 323 ? -23.909 -18.605 1.155 1.00 37.25 323 GLU A C 1
ATOM 2600 O O . GLU A 1 323 ? -24.799 -18.763 1.986 1.00 37.25 323 GLU A O 1
ATOM 2605 N N . LYS A 1 324 ? -22.615 -18.724 1.486 1.00 39.59 324 LYS A N 1
ATOM 2606 C CA . LYS A 1 324 ? -22.169 -19.008 2.861 1.00 39.59 324 LYS A CA 1
ATOM 2607 C C . LYS A 1 324 ? -22.221 -17.796 3.786 1.00 39.59 324 LYS A C 1
ATOM 2609 O O . LYS A 1 324 ? -22.352 -17.981 4.991 1.00 39.59 324 LYS A O 1
ATOM 2614 N N . ALA A 1 325 ? -22.083 -16.589 3.243 1.00 37.53 325 ALA A N 1
ATOM 2615 C CA . ALA A 1 325 ? -22.059 -15.348 4.012 1.00 37.53 325 ALA A CA 1
ATOM 2616 C C . ALA A 1 325 ? -23.433 -14.653 4.098 1.00 37.53 325 ALA A C 1
ATOM 2618 O O . ALA A 1 325 ? -23.548 -13.627 4.758 1.00 37.53 325 ALA A O 1
ATOM 2619 N N . GLY A 1 326 ? -24.476 -15.200 3.459 1.00 31.03 326 GLY A N 1
ATOM 2620 C CA . GLY A 1 326 ? -25.847 -14.682 3.550 1.00 31.03 326 GLY A CA 1
ATOM 2621 C C . GLY A 1 326 ? -26.081 -13.341 2.843 1.00 31.03 326 GLY A C 1
ATOM 2622 O O . GLY A 1 326 ? -27.129 -12.730 3.039 1.00 31.03 326 GLY A O 1
ATOM 2623 N N . TYR A 1 327 ? -25.142 -12.877 2.014 1.00 38.19 327 TYR A N 1
ATOM 2624 C CA . TYR A 1 327 ? -25.282 -11.623 1.274 1.00 38.19 327 TYR A CA 1
ATOM 2625 C C . TYR A 1 327 ? -25.975 -11.866 -0.071 1.00 38.19 327 TYR A C 1
ATOM 2627 O O . TYR A 1 327 ? -25.481 -12.610 -0.920 1.00 38.19 327 TYR A O 1
ATOM 2635 N N . ALA A 1 328 ? -27.116 -11.211 -0.292 1.00 34.00 328 ALA A N 1
ATOM 2636 C CA . ALA A 1 328 ? -27.718 -11.112 -1.617 1.00 34.00 328 ALA A CA 1
ATOM 2637 C C . ALA A 1 328 ? -26.907 -10.127 -2.473 1.00 34.00 328 ALA A C 1
ATOM 2639 O O . ALA A 1 328 ? -26.541 -9.047 -2.008 1.00 34.00 328 ALA A O 1
ATOM 2640 N N . ARG A 1 329 ? -26.632 -10.482 -3.734 1.00 33.88 329 ARG A N 1
ATOM 2641 C CA . ARG A 1 329 ? -26.031 -9.549 -4.700 1.00 33.88 329 ARG A CA 1
ATOM 2642 C C . ARG A 1 329 ? -26.911 -8.295 -4.816 1.00 33.88 329 ARG A C 1
ATOM 2644 O O . ARG A 1 329 ? -28.114 -8.459 -5.035 1.00 33.88 329 ARG A O 1
ATOM 2651 N N . PRO A 1 330 ? -26.357 -7.071 -4.780 1.00 34.53 330 PRO A N 1
ATOM 2652 C CA . PRO A 1 330 ? -27.101 -5.911 -5.245 1.00 34.53 330 PRO A CA 1
ATOM 2653 C C . PRO A 1 330 ? -27.394 -6.098 -6.739 1.00 34.53 330 PRO A C 1
ATOM 2655 O O . PRO A 1 330 ? -26.497 -6.355 -7.545 1.00 34.53 330 PRO A O 1
ATOM 2658 N N . ALA A 1 331 ? -28.675 -6.052 -7.102 1.00 30.59 331 ALA A N 1
ATOM 2659 C CA . ALA A 1 331 ? -29.105 -6.156 -8.486 1.00 30.59 331 ALA A CA 1
ATOM 2660 C C . ALA A 1 331 ? -28.553 -4.955 -9.265 1.00 30.59 331 ALA A C 1
ATOM 2662 O O . ALA A 1 331 ? -28.897 -3.811 -8.977 1.00 30.59 331 ALA A O 1
ATOM 2663 N N . ALA A 1 332 ? -27.694 -5.212 -10.252 1.00 31.92 332 ALA A N 1
ATOM 2664 C CA . ALA A 1 332 ? -27.219 -4.188 -11.170 1.00 31.92 332 ALA A CA 1
ATOM 2665 C C . ALA A 1 332 ? -28.402 -3.690 -12.016 1.00 31.92 332 ALA A C 1
ATOM 2667 O O . ALA A 1 332 ? -28.771 -4.318 -13.012 1.00 31.92 332 ALA A O 1
ATOM 2668 N N . SER A 1 333 ? -29.009 -2.573 -11.615 1.00 29.22 333 SER A N 1
ATOM 2669 C CA . SER A 1 333 ? -30.027 -1.875 -12.394 1.00 29.22 333 SER A CA 1
ATOM 2670 C C . SER A 1 333 ? -29.403 -1.364 -13.693 1.00 29.22 333 SER A C 1
ATOM 2672 O O . SER A 1 333 ? -28.738 -0.330 -13.724 1.00 29.22 333 SER A O 1
ATOM 2674 N N . HIS A 1 334 ? -29.595 -2.116 -14.774 1.00 31.89 334 HIS A N 1
ATOM 2675 C CA . HIS A 1 334 ? -29.309 -1.665 -16.127 1.00 31.89 334 HIS A CA 1
ATOM 2676 C C . HIS A 1 334 ? -30.472 -0.801 -16.615 1.00 31.89 334 HIS A C 1
ATOM 2678 O O . HIS A 1 334 ? -31.557 -1.315 -16.876 1.00 31.89 334 HIS A O 1
ATOM 2684 N N . SER A 1 335 ? -30.235 0.495 -16.809 1.00 28.83 335 SER A N 1
ATOM 2685 C CA . SER A 1 335 ? -31.067 1.312 -17.694 1.00 28.83 335 SER A CA 1
ATOM 2686 C C . SER A 1 335 ? -30.256 2.466 -18.286 1.00 28.83 335 SER A C 1
ATOM 2688 O O . SER A 1 335 ? -30.301 3.590 -17.797 1.00 28.83 335 SER A O 1
ATOM 2690 N N . HIS A 1 336 ? -29.537 2.198 -19.376 1.00 28.38 336 HIS A N 1
ATOM 2691 C CA . HIS A 1 336 ? -29.217 3.237 -20.355 1.00 28.38 336 HIS A CA 1
ATOM 2692 C C . HIS A 1 336 ? -29.599 2.753 -21.752 1.00 28.38 336 HIS A C 1
ATOM 2694 O O . HIS A 1 336 ? -28.859 2.069 -22.456 1.00 28.38 336 HIS A O 1
ATOM 2700 N N . THR A 1 337 ? -30.828 3.107 -22.113 1.00 27.30 337 THR A N 1
ATOM 2701 C CA . THR A 1 337 ? -31.375 3.106 -23.465 1.00 27.30 337 THR A CA 1
ATOM 2702 C C . THR A 1 337 ? -30.577 4.067 -24.341 1.00 27.30 337 THR A C 1
ATOM 2704 O O . THR A 1 337 ? -30.605 5.277 -24.127 1.00 27.30 337 THR A O 1
ATOM 2707 N N . TRP A 1 338 ? -29.894 3.536 -25.353 1.00 28.06 338 TRP A N 1
ATOM 2708 C CA . TRP A 1 338 ? -29.382 4.317 -26.475 1.00 28.06 338 TRP A CA 1
ATOM 2709 C C . TRP A 1 338 ? -30.521 4.572 -27.468 1.00 28.06 338 TRP A C 1
ATOM 2711 O O . TRP A 1 338 ? -30.891 3.681 -28.232 1.00 28.06 338 TRP A O 1
ATOM 2721 N N . GLN A 1 339 ? -31.083 5.783 -27.472 1.00 27.31 339 GLN A N 1
ATOM 2722 C CA . GLN A 1 339 ? -31.879 6.264 -28.604 1.00 27.31 339 GLN A CA 1
ATOM 2723 C C . GLN A 1 339 ? -30.929 6.740 -29.711 1.00 27.31 339 GLN A C 1
ATOM 2725 O O . GLN A 1 339 ? -30.122 7.645 -29.509 1.00 27.31 339 GLN A O 1
ATOM 2730 N N . ARG A 1 340 ? -31.021 6.104 -30.886 1.00 26.91 340 ARG A N 1
ATOM 2731 C CA . ARG A 1 340 ? -30.440 6.600 -32.141 1.00 26.91 340 ARG A CA 1
ATOM 2732 C C . ARG A 1 340 ? -31.270 7.787 -32.625 1.00 26.91 340 ARG A C 1
ATOM 2734 O O . ARG A 1 340 ? -32.470 7.627 -32.833 1.00 26.91 340 ARG A O 1
ATOM 2741 N N . ALA A 1 341 ? -30.632 8.932 -32.836 1.00 29.28 341 ALA A N 1
ATOM 2742 C CA . ALA A 1 341 ? -31.182 9.988 -33.674 1.00 29.28 341 ALA A CA 1
ATOM 2743 C C . ALA A 1 341 ? -30.837 9.688 -35.141 1.00 29.28 341 ALA A C 1
ATOM 2745 O O . ALA A 1 341 ? -29.707 9.292 -35.442 1.00 29.28 341 ALA A O 1
ATOM 2746 N N . HIS A 1 342 ? -31.856 9.812 -35.989 1.00 37.50 342 HIS A N 1
ATOM 2747 C CA . HIS A 1 342 ? -31.789 9.799 -37.448 1.00 37.50 342 HIS A CA 1
ATOM 2748 C C . HIS A 1 342 ? -31.165 11.079 -37.997 1.00 37.50 342 HIS A C 1
ATOM 2750 O O . HIS A 1 342 ? -31.341 12.133 -37.342 1.00 37.50 342 HIS A O 1
#

Organism: NCBI:txid98765

pLDDT: mean 71.89, std 19.7, range [24.98, 94.75]